Protein AF-E1SV30-F1 (afdb_monomer)

Sequence (226 aa):
MPKVELEQFTRALTQMEGALGRFVDPDNADGFIRDFALWVIQQWSYRDLFEGRVENASFPCSRYQGKLHPHPTQPATYKDFVGACNAEKAASHCPLSGKTTQDSDDGLYQVFGDACAREFERLVQQQALSLPAELGQGSVSEFVWTLQADPERHPELYECCESIVSRFGLGGTEIEPYLSEIACPKDEPAWQEQRFARWTLADFQKVAADSGATLDLRTPAASQQR

Radius of gyration: 22.1 Å; Cα contacts (8 Å, |Δi|>4): 206; chains: 1; bounding box: 51×47×59 Å

pLDDT: mean 73.65, std 23.85, range [30.41, 97.69]

Structure (mmCIF, N/CA/C/O backbone):
data_AF-E1SV30-F1
#
_entry.id   AF-E1SV30-F1
#
loop_
_atom_site.group_PDB
_atom_site.id
_atom_site.type_symbol
_atom_site.label_atom_id
_atom_site.label_alt_id
_atom_site.label_comp_id
_atom_site.label_asym_id
_atom_site.label_entity_id
_atom_site.label_seq_id
_atom_site.pdbx_PDB_ins_code
_atom_site.Cartn_x
_atom_site.Cartn_y
_atom_site.Cartn_z
_atom_site.occupancy
_atom_site.B_iso_or_equiv
_atom_site.auth_seq_id
_atom_site.auth_comp_id
_atom_site.auth_asym_id
_atom_site.auth_atom_id
_atom_site.pdbx_PDB_model_num
ATOM 1 N N . MET A 1 1 ? -21.821 -1.825 27.187 1.00 53.88 1 MET A N 1
ATOM 2 C CA . MET A 1 1 ? -22.034 -2.054 25.742 1.00 53.88 1 MET A CA 1
ATOM 3 C C . MET A 1 1 ? -20.966 -1.436 24.824 1.00 53.88 1 MET A C 1
ATOM 5 O O . MET A 1 1 ? -20.739 -2.081 23.816 1.00 53.88 1 MET A O 1
ATOM 9 N N . PRO A 1 2 ? -20.245 -0.336 25.158 1.00 64.44 2 PRO A N 1
ATOM 10 C CA . PRO A 1 2 ? -19.237 0.256 24.251 1.00 64.44 2 PRO A CA 1
ATOM 11 C C . PRO A 1 2 ? -18.052 -0.671 23.926 1.00 64.44 2 PRO A C 1
ATOM 13 O O . PRO A 1 2 ? -17.646 -0.811 22.781 1.00 64.44 2 PRO A O 1
ATOM 16 N N . LYS A 1 3 ? -17.569 -1.417 24.928 1.00 70.06 3 LYS A N 1
ATOM 17 C CA . LYS A 1 3 ? -16.385 -2.281 24.797 1.00 70.06 3 LYS A CA 1
ATOM 18 C C . LYS A 1 3 ? -16.489 -3.351 23.695 1.00 70.06 3 LYS A C 1
ATOM 20 O O . LYS A 1 3 ? -15.499 -3.657 23.048 1.00 70.06 3 LYS A O 1
ATOM 25 N N . VAL A 1 4 ? -17.682 -3.907 23.467 1.00 79.00 4 VAL A N 1
ATOM 26 C CA . VAL A 1 4 ? -17.892 -4.963 22.456 1.00 79.00 4 VAL A CA 1
ATOM 27 C C . VAL A 1 4 ? -17.852 -4.391 21.036 1.00 79.00 4 VAL A C 1
ATOM 29 O O . VAL A 1 4 ? -17.394 -5.063 20.120 1.00 79.00 4 VAL A O 1
ATOM 32 N N . GLU A 1 5 ? -18.317 -3.156 20.857 1.00 87.88 5 GLU A N 1
ATOM 33 C CA . GLU A 1 5 ? -18.310 -2.455 19.570 1.00 87.88 5 GLU A CA 1
ATOM 34 C C . GLU A 1 5 ? -16.879 -2.091 19.157 1.00 87.88 5 GLU A C 1
ATOM 36 O O . GLU A 1 5 ? -16.481 -2.347 18.023 1.00 87.88 5 GLU A O 1
ATOM 41 N N . LEU A 1 6 ? -16.072 -1.604 20.106 1.00 90.31 6 LEU A N 1
ATOM 42 C CA . LEU A 1 6 ? -14.659 -1.307 19.876 1.00 90.31 6 LEU A CA 1
ATOM 43 C C . LEU A 1 6 ? -13.851 -2.562 19.519 1.00 90.31 6 LEU A C 1
ATOM 45 O O . LEU A 1 6 ? -13.110 -2.558 18.542 1.00 90.31 6 LEU A O 1
ATOM 49 N N . GLU A 1 7 ? -14.020 -3.659 20.264 1.00 91.31 7 GLU A N 1
ATOM 50 C CA . GLU A 1 7 ? -13.334 -4.929 19.975 1.00 91.31 7 GLU A CA 1
ATOM 51 C C . GLU A 1 7 ? -13.689 -5.474 18.578 1.00 91.31 7 GLU A C 1
ATOM 53 O O . GLU A 1 7 ? -12.843 -6.049 17.887 1.00 91.31 7 GLU A O 1
ATOM 58 N N . GLN A 1 8 ? -14.940 -5.295 18.142 1.00 93.12 8 GLN A N 1
ATOM 59 C CA . GLN A 1 8 ? -15.376 -5.666 16.794 1.00 93.12 8 GLN A CA 1
ATOM 60 C C . GLN A 1 8 ? -14.758 -4.762 15.725 1.00 93.12 8 GLN A C 1
ATOM 62 O O . GLN A 1 8 ? -14.304 -5.273 14.702 1.00 93.12 8 GLN A O 1
ATOM 67 N N . PHE A 1 9 ? -14.701 -3.453 15.976 1.00 95.25 9 PHE A N 1
ATOM 68 C CA . PHE A 1 9 ? -14.078 -2.482 15.081 1.00 95.25 9 PHE A CA 1
ATOM 69 C C . PHE A 1 9 ? -12.582 -2.764 14.888 1.00 95.25 9 PHE A C 1
ATOM 71 O O . PHE A 1 9 ? -12.134 -2.906 13.751 1.00 95.25 9 PHE A O 1
ATOM 78 N N . THR A 1 10 ? -11.829 -2.963 15.975 1.00 95.69 10 THR A N 1
ATOM 79 C CA . THR A 1 10 ? -10.403 -3.320 15.906 1.00 95.69 10 THR A CA 1
ATOM 80 C C . THR A 1 10 ? -10.196 -4.607 15.110 1.00 95.69 10 THR A C 1
ATOM 82 O O . THR A 1 10 ? -9.354 -4.660 14.218 1.00 95.69 10 THR A O 1
ATOM 85 N N . ARG A 1 11 ? -11.019 -5.638 15.349 1.00 96.25 11 ARG A N 1
ATOM 86 C CA . ARG A 1 11 ? -10.935 -6.898 14.597 1.00 96.25 11 ARG A CA 1
ATOM 87 C C . ARG A 1 11 ? -11.211 -6.711 13.103 1.00 96.25 11 ARG A C 1
ATOM 89 O O . ARG A 1 11 ? -10.566 -7.374 12.291 1.00 96.25 11 ARG A O 1
ATOM 96 N N . ALA A 1 12 ? -12.167 -5.858 12.742 1.00 96.75 12 ALA A N 1
ATOM 97 C CA . ALA A 1 12 ? -12.457 -5.542 11.347 1.00 96.75 12 ALA A CA 1
ATOM 98 C C . ALA A 1 12 ? -11.251 -4.866 10.677 1.00 96.75 12 ALA A C 1
ATOM 100 O O . ALA A 1 12 ? -10.835 -5.298 9.602 1.00 96.75 12 ALA A O 1
ATOM 101 N N . LEU A 1 13 ? -10.616 -3.899 11.351 1.00 97.38 13 LEU A N 1
ATOM 102 C CA . LEU A 1 13 ? -9.398 -3.253 10.852 1.00 97.38 13 LEU A CA 1
ATOM 103 C C . LEU A 1 13 ? -8.245 -4.244 10.662 1.00 97.38 13 LEU A C 1
ATOM 105 O O . LEU A 1 13 ? -7.618 -4.237 9.608 1.00 97.38 13 LEU A O 1
ATOM 109 N N . THR A 1 14 ? -8.023 -5.173 11.596 1.00 97.06 14 THR A N 1
ATOM 110 C CA . THR A 1 14 ? -7.000 -6.224 11.430 1.00 97.06 14 THR A CA 1
ATOM 111 C C . THR A 1 14 ? -7.282 -7.120 10.217 1.00 97.06 14 THR A C 1
ATOM 113 O O . THR A 1 14 ? -6.375 -7.531 9.493 1.00 97.06 14 THR A O 1
ATOM 116 N N . GLN A 1 15 ? -8.553 -7.436 9.947 1.00 97.25 15 GLN A N 1
ATOM 117 C CA . GLN A 1 15 ? -8.922 -8.200 8.749 1.00 97.25 15 GLN A CA 1
ATOM 118 C C . GLN A 1 15 ? -8.686 -7.401 7.464 1.00 97.25 15 GLN A C 1
ATOM 120 O O . GLN A 1 15 ? -8.265 -7.976 6.456 1.00 97.25 15 GLN A O 1
ATOM 125 N N . MET A 1 16 ? -8.947 -6.093 7.500 1.00 97.31 16 MET A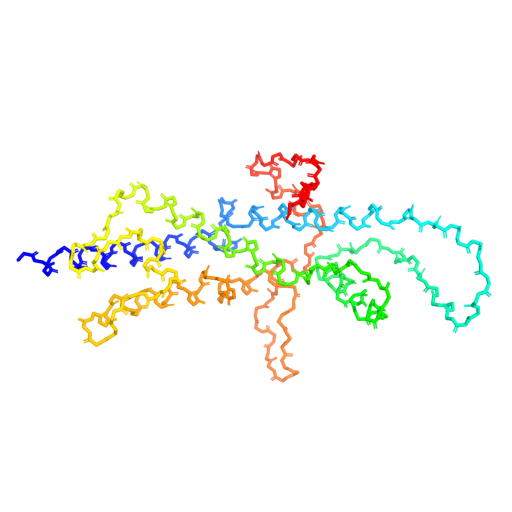 N 1
ATOM 126 C CA . MET A 1 16 ? -8.682 -5.183 6.389 1.00 97.31 16 MET A CA 1
ATOM 127 C C . MET A 1 16 ? -7.186 -5.027 6.128 1.00 97.31 16 MET A C 1
ATOM 129 O O . MET A 1 16 ? -6.783 -5.077 4.973 1.00 97.31 16 MET A O 1
ATOM 133 N N . GLU A 1 17 ? -6.359 -4.934 7.168 1.00 97.62 17 GLU A N 1
ATOM 134 C CA . GLU A 1 17 ? -4.897 -4.937 7.053 1.00 97.62 17 GLU A CA 1
ATOM 135 C C . GLU A 1 17 ? -4.406 -6.186 6.303 1.00 97.62 17 GLU A C 1
ATOM 137 O O . GLU A 1 17 ? -3.647 -6.095 5.340 1.00 97.62 17 GLU A O 1
ATOM 142 N N . GLY A 1 18 ? -4.911 -7.369 6.672 1.00 97.31 18 GLY A N 1
ATOM 143 C CA . GLY A 1 18 ? -4.599 -8.607 5.957 1.00 97.31 18 GLY A CA 1
ATOM 144 C C . GLY A 1 18 ? -5.115 -8.633 4.511 1.00 97.31 18 GLY A C 1
ATOM 145 O O . GLY A 1 18 ? -4.527 -9.296 3.656 1.00 97.31 18 GLY A O 1
ATOM 146 N N . ALA A 1 19 ? -6.211 -7.933 4.212 1.00 97.62 19 ALA A N 1
ATOM 147 C CA . ALA A 1 19 ? -6.718 -7.788 2.849 1.00 97.62 19 ALA A CA 1
ATOM 148 C C . ALA A 1 19 ? -5.866 -6.821 2.013 1.00 97.62 19 ALA A C 1
ATOM 150 O O . ALA A 1 19 ? -5.576 -7.146 0.864 1.00 97.62 19 ALA A O 1
ATOM 151 N N . LEU A 1 20 ? -5.407 -5.710 2.598 1.00 97.69 20 LEU A N 1
ATOM 152 C CA . LEU A 1 20 ? -4.436 -4.803 1.983 1.00 97.69 20 LEU A CA 1
ATOM 153 C C . LEU A 1 20 ? -3.116 -5.518 1.693 1.00 97.69 20 LEU A C 1
ATOM 155 O O . LEU A 1 20 ? -2.607 -5.406 0.585 1.00 97.69 20 LEU A O 1
ATOM 159 N N . GLY A 1 21 ? -2.626 -6.341 2.626 1.00 97.25 21 GLY A N 1
ATOM 160 C CA . GLY A 1 21 ? -1.445 -7.180 2.407 1.00 97.25 21 GLY A CA 1
ATOM 161 C C . GLY A 1 21 ? -1.584 -8.083 1.179 1.00 97.25 21 GLY A C 1
ATOM 162 O O . GLY A 1 21 ? -0.694 -8.134 0.341 1.00 97.25 21 GLY A O 1
ATOM 163 N N . ARG A 1 22 ? -2.744 -8.733 1.006 1.00 97.19 22 ARG A N 1
ATOM 164 C CA . ARG A 1 22 ? -3.027 -9.515 -0.213 1.00 97.19 22 ARG A CA 1
ATOM 165 C C . ARG A 1 22 ? -3.153 -8.647 -1.461 1.00 97.19 22 ARG A C 1
ATOM 167 O O . ARG A 1 22 ? -2.835 -9.112 -2.547 1.00 97.19 22 ARG A O 1
ATOM 174 N N . PHE A 1 23 ? -3.674 -7.429 -1.342 1.00 97.50 23 PHE A N 1
ATOM 175 C CA . PHE A 1 23 ? -3.805 -6.507 -2.467 1.00 97.50 23 PHE A CA 1
ATOM 176 C C . PHE A 1 23 ? -2.440 -6.041 -2.982 1.00 97.50 23 PHE A C 1
ATOM 178 O O . PHE A 1 23 ? -2.241 -6.010 -4.192 1.00 97.50 23 PHE A O 1
ATOM 185 N N . VAL A 1 24 ? -1.501 -5.713 -2.093 1.00 96.19 24 VAL A N 1
ATOM 186 C CA . VAL A 1 24 ? -0.159 -5.245 -2.484 1.00 96.19 24 VAL A CA 1
ATOM 187 C C . VAL A 1 24 ? 0.822 -6.374 -2.785 1.00 96.19 24 VAL A C 1
ATOM 189 O O . VAL A 1 24 ? 1.902 -6.109 -3.306 1.00 96.19 24 VAL A O 1
ATOM 192 N N . ASP A 1 25 ? 0.455 -7.623 -2.501 1.00 94.25 25 ASP A N 1
ATOM 193 C CA . ASP A 1 25 ? 1.270 -8.794 -2.810 1.00 94.25 25 ASP A CA 1
ATOM 194 C C . ASP A 1 25 ? 1.636 -8.831 -4.313 1.00 94.25 25 ASP A C 1
ATOM 196 O O . ASP A 1 25 ? 0.739 -8.851 -5.164 1.00 94.25 25 ASP A O 1
ATOM 200 N N . PRO A 1 26 ? 2.933 -8.862 -4.678 1.00 91.69 26 PRO A N 1
ATOM 201 C CA . PRO A 1 26 ? 3.367 -8.898 -6.074 1.00 91.69 26 PRO A CA 1
ATOM 202 C C . PRO A 1 26 ? 3.006 -10.198 -6.817 1.00 91.69 26 PRO A C 1
ATOM 204 O O . PRO A 1 26 ? 3.155 -10.263 -8.042 1.00 91.69 26 PRO A O 1
ATOM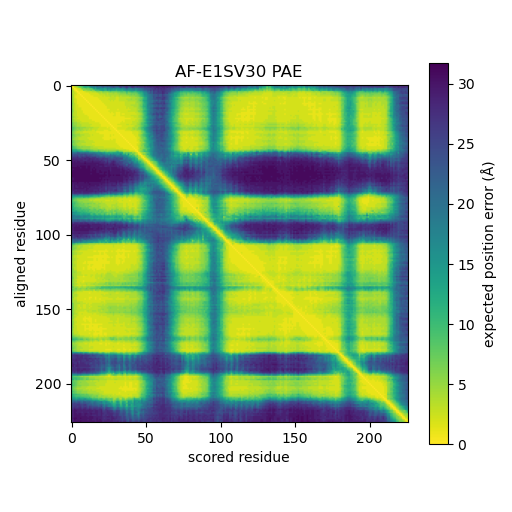 207 N N . ASP A 1 27 ? 2.568 -11.246 -6.115 1.00 90.69 27 ASP A N 1
ATOM 208 C CA . ASP A 1 27 ? 2.007 -12.467 -6.705 1.00 90.69 27 ASP A CA 1
ATOM 209 C C . ASP A 1 27 ? 0.496 -12.371 -6.965 1.00 90.69 27 ASP A C 1
ATOM 211 O O . ASP A 1 27 ? -0.065 -13.200 -7.690 1.00 90.69 27 ASP A O 1
ATOM 215 N N . ASN A 1 28 ? -0.178 -11.345 -6.440 1.00 92.81 28 ASN A N 1
ATOM 216 C CA . ASN A 1 28 ? -1.588 -11.117 -6.710 1.00 92.81 28 ASN A CA 1
ATOM 217 C C . ASN A 1 28 ? -1.784 -10.366 -8.035 1.00 92.81 28 ASN A C 1
ATOM 219 O O . ASN A 1 28 ? -1.768 -9.138 -8.089 1.00 92.81 28 ASN A O 1
ATOM 223 N N . ALA A 1 29 ? -2.050 -11.115 -9.108 1.00 88.88 29 ALA A N 1
ATOM 224 C CA . ALA A 1 29 ? -2.324 -10.568 -10.440 1.00 88.88 29 ALA A CA 1
ATOM 225 C C . ALA A 1 29 ? -3.556 -9.641 -10.504 1.00 88.88 29 ALA A C 1
ATOM 227 O O . ALA A 1 29 ? -3.685 -8.867 -11.454 1.00 88.88 29 ALA A O 1
ATOM 228 N N . ASP A 1 30 ? -4.456 -9.715 -9.517 1.00 88.12 30 ASP A N 1
ATOM 229 C CA . ASP A 1 30 ? -5.620 -8.836 -9.377 1.00 88.12 30 ASP A CA 1
ATOM 230 C C . ASP A 1 30 ? -5.369 -7.613 -8.476 1.00 88.12 30 ASP A C 1
ATOM 232 O O . ASP A 1 30 ? -6.270 -6.793 -8.295 1.00 88.12 30 ASP A O 1
ATOM 236 N N . GLY A 1 31 ? -4.166 -7.493 -7.912 1.00 92.94 31 GLY A N 1
ATOM 237 C CA . GLY A 1 31 ? -3.794 -6.489 -6.923 1.00 92.94 31 GLY A CA 1
ATOM 238 C C . GLY A 1 31 ? -3.106 -5.243 -7.487 1.00 92.94 31 GLY A C 1
ATOM 239 O O . GLY A 1 31 ? -3.262 -4.875 -8.656 1.00 92.94 31 GLY A O 1
ATOM 240 N N . PHE A 1 32 ? -2.299 -4.604 -6.640 1.00 95.19 32 PHE A N 1
ATOM 241 C CA . PHE A 1 32 ? -1.576 -3.366 -6.939 1.00 95.19 32 PHE A CA 1
ATOM 242 C C . PHE A 1 32 ? -0.648 -3.476 -8.158 1.00 95.19 32 PHE A C 1
ATOM 244 O O . PHE A 1 32 ? -0.428 -2.484 -8.852 1.00 95.19 32 PHE A O 1
ATOM 251 N N . ILE A 1 33 ? -0.162 -4.679 -8.483 1.00 93.81 33 ILE A N 1
ATOM 252 C CA . ILE A 1 33 ? 0.678 -4.928 -9.663 1.00 93.81 33 ILE A CA 1
ATOM 253 C C . ILE A 1 33 ? 0.065 -4.388 -10.969 1.00 93.81 33 ILE A C 1
ATOM 255 O O . ILE A 1 33 ? 0.797 -4.026 -11.889 1.00 93.81 33 ILE A O 1
ATOM 259 N N . ARG A 1 34 ? -1.268 -4.275 -11.041 1.00 91.62 34 ARG A N 1
ATOM 260 C CA . ARG A 1 34 ? -1.990 -3.666 -12.167 1.00 91.62 34 ARG A CA 1
ATOM 261 C C . ARG A 1 34 ? -1.740 -2.168 -12.273 1.00 91.62 34 ARG A C 1
ATOM 263 O O . ARG A 1 34 ? -1.310 -1.692 -13.323 1.00 91.62 34 ARG A O 1
ATOM 270 N N . ASP A 1 35 ? -1.989 -1.447 -11.185 1.00 91.88 35 ASP A N 1
ATOM 271 C CA . ASP A 1 35 ? -1.789 0.001 -11.095 1.00 91.88 35 ASP A CA 1
ATOM 272 C C . ASP A 1 35 ? -0.308 0.339 -11.293 1.00 91.88 35 ASP A C 1
ATOM 274 O O . ASP A 1 35 ? 0.030 1.254 -12.047 1.00 91.88 35 ASP A O 1
ATOM 278 N N . PHE A 1 36 ? 0.577 -0.471 -10.707 1.00 92.88 36 PHE A N 1
ATOM 279 C CA . PHE A 1 36 ? 2.015 -0.388 -10.923 1.00 92.88 36 PHE A CA 1
ATOM 280 C C . PHE A 1 36 ? 2.390 -0.559 -12.399 1.00 92.88 36 PHE A C 1
ATOM 282 O O . PHE A 1 36 ? 3.063 0.304 -12.959 1.00 92.88 36 PHE A O 1
ATOM 289 N N . ALA A 1 37 ? 1.933 -1.627 -13.063 1.00 91.31 37 ALA A N 1
ATOM 290 C CA . ALA A 1 37 ? 2.254 -1.873 -14.467 1.00 91.31 37 ALA A CA 1
ATOM 291 C C . ALA A 1 37 ? 1.758 -0.742 -15.378 1.00 91.31 37 ALA A C 1
ATOM 293 O O . ALA A 1 37 ? 2.491 -0.298 -16.262 1.00 91.31 37 ALA A O 1
ATOM 294 N N . LEU A 1 38 ? 0.544 -0.233 -15.145 1.00 88.94 38 LEU A N 1
ATOM 295 C CA . LEU A 1 38 ? 0.001 0.906 -15.887 1.00 88.94 38 LEU A CA 1
ATOM 296 C C . LEU A 1 38 ? 0.835 2.169 -15.682 1.00 88.94 38 LEU A C 1
ATOM 298 O O . LEU A 1 38 ? 1.149 2.854 -16.657 1.00 88.94 38 LEU A O 1
ATOM 302 N N . TRP A 1 39 ? 1.215 2.463 -14.439 1.00 89.50 39 TRP A N 1
ATOM 303 C CA . TRP A 1 39 ? 2.073 3.598 -14.131 1.00 89.50 39 TRP A CA 1
ATOM 304 C C . TRP A 1 39 ? 3.435 3.466 -14.817 1.00 89.50 39 TRP A C 1
ATOM 306 O O . TRP A 1 39 ? 3.851 4.397 -15.504 1.00 89.50 39 TRP A O 1
ATOM 316 N N . VAL A 1 40 ? 4.085 2.299 -14.733 1.00 88.00 40 VAL A N 1
ATOM 317 C CA . VAL A 1 40 ? 5.364 2.040 -15.410 1.00 88.00 40 VAL A CA 1
ATOM 318 C C . VAL A 1 40 ? 5.227 2.261 -16.917 1.00 88.00 40 VAL A C 1
ATOM 320 O O . VAL A 1 40 ? 6.015 3.011 -17.484 1.00 88.00 40 V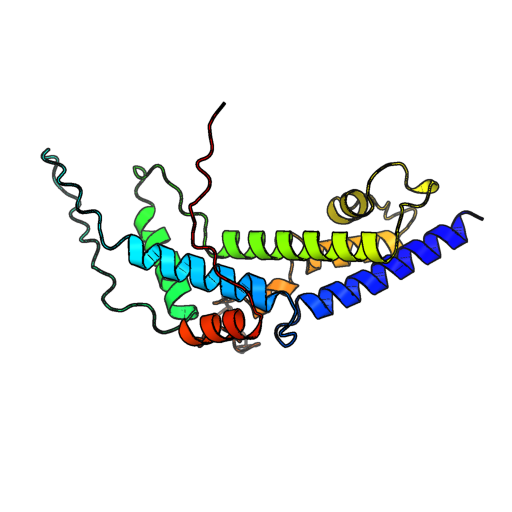AL A O 1
ATOM 323 N N . ILE A 1 41 ? 4.204 1.693 -17.569 1.00 85.88 41 ILE A N 1
ATOM 324 C CA . ILE A 1 41 ? 3.967 1.884 -19.012 1.00 85.88 41 ILE A CA 1
ATOM 325 C C . ILE A 1 41 ? 3.798 3.366 -19.349 1.00 85.88 41 ILE A C 1
ATOM 327 O O . ILE A 1 41 ? 4.373 3.832 -20.334 1.00 85.88 41 ILE A O 1
ATOM 331 N N . GLN A 1 42 ? 3.025 4.111 -18.554 1.00 82.81 42 GLN A N 1
ATOM 332 C CA . GLN A 1 42 ? 2.828 5.544 -18.761 1.00 82.81 42 GLN A CA 1
ATOM 333 C C . GLN A 1 42 ? 4.154 6.297 -18.653 1.00 82.81 42 GLN A C 1
ATOM 335 O O . GLN A 1 42 ? 4.516 7.001 -19.593 1.00 82.81 42 GLN A O 1
ATOM 340 N N . GLN A 1 43 ? 4.906 6.123 -17.565 1.00 81.06 43 GLN A N 1
ATOM 341 C CA . GLN A 1 43 ? 6.174 6.833 -17.367 1.00 81.06 43 GLN A CA 1
ATOM 342 C C . GLN A 1 43 ? 7.201 6.487 -18.455 1.00 81.06 43 GLN A C 1
ATOM 344 O O . GLN A 1 43 ? 7.885 7.372 -18.973 1.00 81.06 43 GLN A O 1
ATOM 349 N N . TRP A 1 44 ? 7.256 5.217 -18.855 1.00 79.88 44 TRP A N 1
ATOM 350 C CA . TRP A 1 44 ? 8.142 4.736 -19.913 1.00 79.88 44 TRP A CA 1
ATOM 351 C C . TRP A 1 44 ? 7.758 5.304 -21.286 1.00 79.88 44 TRP A C 1
ATOM 353 O O . TRP A 1 44 ? 8.628 5.759 -22.023 1.00 79.88 44 TRP A O 1
ATOM 363 N N . SER A 1 45 ? 6.459 5.376 -21.599 1.00 69.50 45 SER A N 1
ATOM 364 C CA . SER A 1 45 ? 5.952 5.890 -22.885 1.00 69.50 45 SER A CA 1
ATOM 365 C C . SER A 1 45 ? 5.996 7.420 -22.989 1.00 69.50 45 SER A C 1
ATOM 367 O O . SER A 1 45 ? 6.195 7.969 -24.072 1.00 69.50 45 SER A O 1
ATOM 369 N N . TYR A 1 46 ? 5.808 8.145 -21.879 1.00 62.38 46 TYR A N 1
ATOM 370 C CA . TYR A 1 46 ? 5.883 9.612 -21.868 1.00 62.38 46 TYR A CA 1
ATOM 371 C C . TYR A 1 46 ? 7.295 10.126 -22.185 1.00 62.38 46 TYR A C 1
ATOM 373 O O . TYR A 1 46 ? 7.434 11.226 -22.716 1.00 62.38 46 TYR A O 1
ATOM 381 N N . ARG A 1 47 ? 8.337 9.336 -21.905 1.00 54.56 47 ARG A N 1
ATOM 382 C CA . ARG A 1 47 ? 9.737 9.666 -22.215 1.00 54.56 47 ARG A CA 1
ATOM 383 C C . ARG A 1 47 ? 10.068 9.523 -23.701 1.00 54.56 47 ARG A C 1
ATOM 385 O O . ARG A 1 47 ? 10.755 10.396 -24.227 1.00 54.56 47 ARG A O 1
ATOM 392 N N . ASP A 1 48 ? 9.503 8.530 -24.391 1.00 48.16 48 ASP A N 1
ATOM 393 C CA . ASP A 1 48 ? 9.627 8.403 -25.855 1.00 48.16 48 ASP A CA 1
ATOM 394 C C . ASP A 1 48 ? 9.069 9.652 -26.581 1.00 48.16 48 ASP A C 1
ATOM 396 O O . ASP A 1 48 ? 9.545 10.041 -27.645 1.00 48.16 48 ASP A O 1
ATOM 400 N N . LEU A 1 49 ? 8.098 10.358 -25.982 1.00 39.19 49 LEU A N 1
ATOM 401 C CA . LEU A 1 49 ? 7.515 11.588 -26.542 1.00 39.19 49 LEU A CA 1
ATOM 402 C C . LEU A 1 49 ? 8.396 12.845 -26.380 1.00 39.19 49 LEU A C 1
ATOM 404 O O . LEU A 1 49 ? 8.135 13.853 -27.045 1.00 39.19 49 LEU A O 1
ATOM 408 N N . PHE A 1 50 ? 9.434 12.820 -25.535 1.00 39.72 50 PHE A N 1
ATOM 409 C CA . PHE A 1 50 ? 10.370 13.944 -25.363 1.00 39.72 50 PHE A CA 1
ATOM 410 C C . PHE A 1 50 ? 11.610 13.874 -26.273 1.00 39.72 50 PHE A C 1
ATOM 412 O O . PHE A 1 50 ? 12.418 14.803 -26.258 1.00 39.72 50 PHE A O 1
ATOM 419 N N . GLU A 1 51 ? 11.704 12.891 -27.178 1.00 40.38 51 GLU A N 1
ATOM 420 C CA . GLU A 1 51 ? 12.706 12.857 -28.265 1.00 40.38 51 GLU A CA 1
ATOM 421 C C . GLU A 1 51 ? 12.535 13.968 -29.335 1.00 40.38 51 GLU A C 1
ATOM 423 O O . GLU A 1 51 ? 13.235 13.984 -30.346 1.00 40.38 51 GLU A O 1
ATOM 428 N N . GLY A 1 52 ? 11.640 14.948 -29.142 1.00 36.12 52 GLY A N 1
ATOM 429 C CA . GLY A 1 52 ? 11.158 15.806 -30.231 1.00 36.12 52 GLY A CA 1
ATOM 430 C C . GLY A 1 52 ? 11.030 17.311 -29.986 1.00 36.12 52 GLY A C 1
ATOM 431 O O . GLY A 1 52 ? 10.214 17.934 -30.664 1.00 36.12 52 GLY A O 1
ATOM 432 N N . ARG A 1 53 ? 11.787 17.950 -29.081 1.00 32.56 53 ARG A N 1
ATOM 433 C CA . ARG A 1 53 ? 11.847 19.433 -29.042 1.00 32.56 53 ARG A CA 1
ATOM 434 C C . ARG A 1 53 ? 13.251 19.987 -29.241 1.00 32.56 53 ARG A C 1
ATOM 436 O O . ARG A 1 53 ? 13.931 20.392 -28.305 1.00 32.56 53 ARG A O 1
ATOM 443 N N . VAL A 1 54 ? 13.633 20.104 -30.510 1.00 38.50 54 VAL A N 1
ATOM 444 C CA . VAL A 1 54 ? 14.597 21.115 -30.954 1.00 38.50 54 VAL A CA 1
ATOM 445 C C . VAL A 1 54 ? 13.856 22.453 -30.998 1.00 38.50 54 VAL A C 1
ATOM 447 O O . VAL A 1 54 ? 13.261 22.811 -32.013 1.00 38.50 54 VAL A O 1
ATOM 450 N N . GLU A 1 55 ? 13.847 23.199 -29.894 1.00 36.75 55 GLU A N 1
ATOM 451 C CA . GLU A 1 55 ? 13.494 24.617 -29.960 1.00 36.75 55 GLU A CA 1
ATOM 452 C C . GLU A 1 55 ? 14.725 25.385 -30.457 1.00 36.75 55 GLU A C 1
ATOM 454 O O . GLU A 1 55 ? 15.715 25.568 -29.750 1.00 36.75 55 GLU A O 1
ATOM 459 N N . ASN A 1 56 ? 14.669 25.798 -31.728 1.00 36.62 56 ASN A N 1
ATOM 460 C CA . ASN A 1 56 ? 15.565 26.784 -32.326 1.00 36.62 56 ASN A CA 1
ATOM 461 C C . ASN A 1 56 ? 15.478 28.098 -31.529 1.00 36.62 56 ASN A C 1
ATOM 463 O O . ASN A 1 56 ? 14.713 29.001 -31.869 1.00 36.62 56 ASN A O 1
ATOM 467 N N . ALA A 1 57 ? 16.276 28.226 -30.473 1.00 34.03 57 ALA A N 1
ATOM 468 C CA . ALA A 1 57 ? 16.519 29.499 -29.818 1.00 34.03 57 ALA A CA 1
ATOM 469 C C . ALA A 1 57 ? 17.666 30.208 -30.547 1.00 34.03 57 ALA A C 1
ATOM 471 O O . ALA A 1 57 ? 18.840 30.089 -30.200 1.00 34.03 57 ALA A O 1
ATOM 472 N N . SER A 1 58 ? 17.323 30.962 -31.590 1.00 34.78 58 SER A N 1
ATOM 473 C CA . SER A 1 5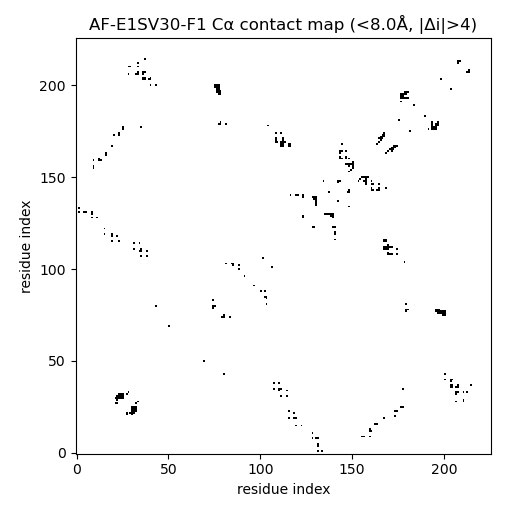8 ? 18.202 31.991 -32.143 1.00 34.78 58 SER A CA 1
ATOM 474 C C . SER A 1 58 ? 18.357 33.117 -31.115 1.00 34.78 58 SER A C 1
ATOM 476 O O . SER A 1 58 ? 17.649 34.104 -31.214 1.00 34.78 58 SER A O 1
ATOM 478 N N . PHE A 1 59 ? 19.255 32.974 -30.132 1.00 30.98 59 PHE A N 1
ATOM 479 C CA . PHE A 1 59 ? 19.979 34.091 -29.506 1.00 30.98 59 PHE A CA 1
ATOM 480 C C . PHE A 1 59 ? 21.307 33.603 -28.882 1.00 30.98 59 PHE A C 1
ATOM 482 O O . PHE A 1 59 ? 21.347 32.533 -28.274 1.00 30.98 59 PHE A O 1
ATOM 489 N N . PRO A 1 60 ? 22.422 34.348 -29.039 1.00 45.25 60 PRO A N 1
ATOM 490 C CA . PRO A 1 60 ? 23.763 33.835 -28.808 1.00 45.25 60 PRO A CA 1
ATOM 491 C C . PRO A 1 60 ? 24.282 34.245 -27.426 1.00 45.25 60 PRO A C 1
ATOM 493 O O . PRO A 1 60 ? 24.854 35.318 -27.274 1.00 45.25 60 PRO A O 1
ATOM 496 N N . CYS A 1 61 ? 24.153 33.365 -26.434 1.00 34.94 61 CYS A N 1
ATOM 497 C CA . CYS A 1 61 ? 24.900 33.463 -25.173 1.00 34.94 61 CYS A CA 1
ATOM 498 C C . CYS A 1 61 ? 25.513 32.102 -24.816 1.00 34.94 61 CYS A C 1
ATOM 500 O O . CYS A 1 61 ? 25.037 31.347 -23.980 1.00 34.94 61 CYS A O 1
ATOM 502 N N . SER A 1 62 ? 26.575 31.800 -25.558 1.00 36.91 62 SER A N 1
ATOM 503 C CA . SER A 1 62 ? 27.779 31.044 -25.198 1.00 36.91 62 SER A CA 1
ATOM 504 C C . SER A 1 62 ? 27.854 30.292 -23.848 1.00 36.91 62 SER A C 1
ATOM 506 O O . SER A 1 62 ? 27.891 30.913 -22.788 1.00 36.91 62 SER A O 1
ATOM 508 N N . ARG A 1 63 ? 28.188 28.991 -23.978 1.00 34.25 63 ARG A N 1
ATOM 509 C CA . ARG A 1 63 ? 29.121 28.183 -23.146 1.00 34.25 63 ARG A CA 1
ATOM 510 C C . ARG A 1 63 ? 28.593 27.251 -22.045 1.00 34.25 63 ARG A C 1
ATOM 512 O O . ARG A 1 63 ? 29.342 26.929 -21.135 1.00 34.25 63 ARG A O 1
ATOM 519 N N . TYR A 1 64 ? 27.429 26.641 -22.240 1.00 32.53 64 TYR A N 1
ATOM 520 C CA . TYR A 1 64 ? 27.245 25.229 -21.867 1.00 32.53 64 TYR A CA 1
ATOM 521 C C . TYR A 1 64 ? 26.540 24.504 -23.015 1.00 32.53 64 TYR A C 1
ATOM 523 O O . TYR A 1 64 ? 25.320 24.439 -23.087 1.00 32.53 64 TYR A O 1
ATOM 531 N N . GLN A 1 65 ? 27.325 23.978 -23.958 1.00 33.09 65 GLN A N 1
ATOM 532 C CA . GLN A 1 65 ? 26.842 22.937 -24.866 1.00 33.09 65 GLN A CA 1
ATOM 533 C C . GLN A 1 65 ? 26.932 21.603 -24.122 1.00 33.09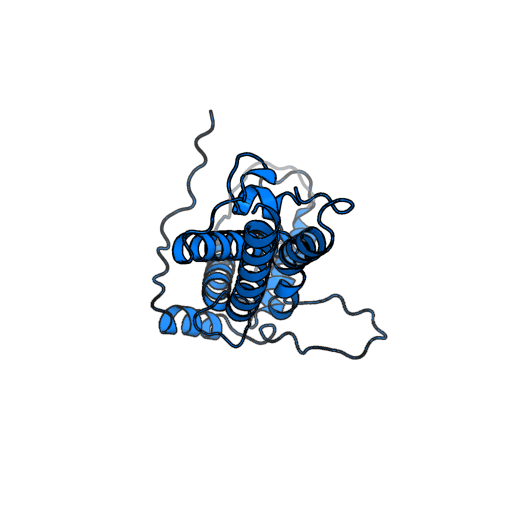 65 GLN A C 1
ATOM 535 O O . GLN A 1 65 ? 27.795 20.775 -24.406 1.00 33.09 65 GLN A O 1
ATOM 540 N N . GLY A 1 66 ? 26.059 21.415 -23.131 1.00 35.28 66 GLY A N 1
ATOM 541 C CA . GLY A 1 66 ? 25.711 20.069 -22.710 1.00 35.28 66 GLY A CA 1
ATOM 542 C C . GLY A 1 66 ? 24.971 19.449 -23.882 1.00 35.28 66 GLY A C 1
ATOM 543 O O . GLY A 1 66 ? 23.808 19.765 -24.112 1.00 35.28 66 GLY A O 1
ATOM 544 N N . LYS A 1 67 ? 25.662 18.643 -24.690 1.00 33.28 67 LYS A N 1
ATOM 545 C CA . LYS A 1 67 ? 24.973 17.734 -25.598 1.00 33.28 67 LYS A CA 1
ATOM 546 C C . LYS A 1 67 ? 24.089 16.871 -24.701 1.00 33.28 67 LYS A C 1
ATOM 548 O O . LYS A 1 67 ? 24.610 16.024 -23.983 1.00 33.28 67 LYS A O 1
ATOM 553 N N . LEU A 1 68 ? 22.779 17.109 -24.712 1.00 38.28 68 LEU A N 1
ATOM 554 C CA . LEU A 1 68 ? 21.818 16.068 -24.377 1.00 38.28 68 LEU A CA 1
ATOM 555 C C . LEU A 1 68 ? 22.076 14.983 -25.414 1.00 38.28 68 LEU A C 1
ATOM 557 O O . LEU A 1 68 ? 21.698 15.103 -26.579 1.00 38.28 68 LEU A O 1
ATOM 561 N N . HIS A 1 69 ? 22.899 14.014 -25.026 1.00 35.91 69 HIS A N 1
ATOM 562 C CA . HIS A 1 69 ? 23.094 12.829 -25.826 1.00 35.91 69 HIS A CA 1
ATOM 563 C C . HIS A 1 69 ? 21.706 12.196 -25.952 1.00 35.91 69 HIS A C 1
ATOM 565 O O . HIS A 1 69 ? 21.074 11.994 -24.913 1.00 35.91 69 HIS A O 1
ATOM 571 N N . PRO A 1 70 ? 21.199 11.921 -27.170 1.00 38.59 70 PRO A N 1
ATOM 572 C CA . PRO A 1 70 ? 20.055 11.027 -27.293 1.00 38.59 70 PRO A CA 1
ATOM 573 C C . PRO A 1 70 ? 20.412 9.777 -26.492 1.00 38.59 70 PRO A C 1
ATOM 575 O O . PRO A 1 70 ? 21.515 9.248 -26.672 1.00 38.59 70 PRO A O 1
ATOM 578 N N . HIS A 1 71 ? 19.564 9.380 -25.541 1.00 43.53 71 HIS A N 1
ATOM 579 C CA . HIS A 1 71 ? 19.823 8.163 -24.784 1.00 43.53 71 HIS A CA 1
ATOM 580 C C . HIS A 1 71 ? 19.830 7.036 -25.831 1.00 43.53 71 HIS A C 1
ATOM 582 O O . HIS A 1 71 ? 18.799 6.823 -26.462 1.00 43.53 71 HIS A O 1
ATOM 588 N N . PRO A 1 72 ? 20.970 6.383 -26.145 1.00 40.97 72 PRO A N 1
ATOM 589 C CA . PRO A 1 72 ? 21.136 5.734 -27.455 1.00 40.97 72 PRO A CA 1
ATOM 590 C C . PRO A 1 72 ? 20.303 4.462 -27.655 1.00 40.97 72 PRO A C 1
ATOM 592 O O . PRO A 1 72 ? 20.362 3.840 -28.711 1.00 40.97 72 PRO A O 1
ATOM 595 N N . THR A 1 73 ? 19.561 4.053 -26.637 1.00 54.41 73 THR A N 1
ATOM 596 C CA . THR A 1 73 ? 18.750 2.846 -26.598 1.00 54.41 73 THR A CA 1
ATOM 597 C C . THR A 1 73 ? 17.626 3.099 -25.614 1.00 54.41 73 THR A C 1
ATOM 599 O O . THR A 1 73 ? 17.906 3.500 -24.478 1.00 54.41 73 THR A O 1
ATOM 602 N N . GLN A 1 74 ? 16.384 2.836 -26.026 1.00 65.25 74 GLN A N 1
ATOM 603 C CA . GLN A 1 74 ? 15.285 2.646 -25.083 1.00 65.25 74 GLN A CA 1
ATOM 604 C C . GLN A 1 74 ? 15.768 1.715 -23.961 1.00 65.25 74 GLN A C 1
ATOM 606 O O . GLN A 1 74 ? 16.449 0.726 -24.265 1.00 65.25 74 GLN A O 1
ATOM 611 N N . PRO A 1 75 ? 15.501 2.038 -22.682 1.00 74.12 75 PRO A N 1
ATOM 612 C CA . PRO A 1 75 ? 15.949 1.189 -21.590 1.00 74.12 75 PRO A CA 1
ATOM 613 C C . PRO A 1 75 ? 15.422 -0.229 -21.821 1.00 74.12 75 PRO A C 1
ATOM 615 O O . PRO A 1 75 ? 14.281 -0.410 -22.242 1.00 74.12 75 PRO A O 1
ATOM 618 N N . ALA A 1 76 ? 16.278 -1.233 -21.632 1.00 80.38 76 ALA A N 1
ATOM 619 C CA . ALA A 1 76 ? 15.902 -2.620 -21.895 1.00 80.38 76 ALA A CA 1
ATOM 620 C C . ALA A 1 76 ? 15.057 -3.185 -20.748 1.00 80.38 76 ALA A C 1
ATOM 622 O O . ALA A 1 76 ? 14.175 -4.013 -20.971 1.00 80.38 76 ALA A O 1
ATOM 623 N N . THR A 1 77 ? 15.327 -2.725 -19.526 1.00 85.56 77 THR A N 1
ATOM 624 C CA . THR A 1 77 ? 14.709 -3.224 -18.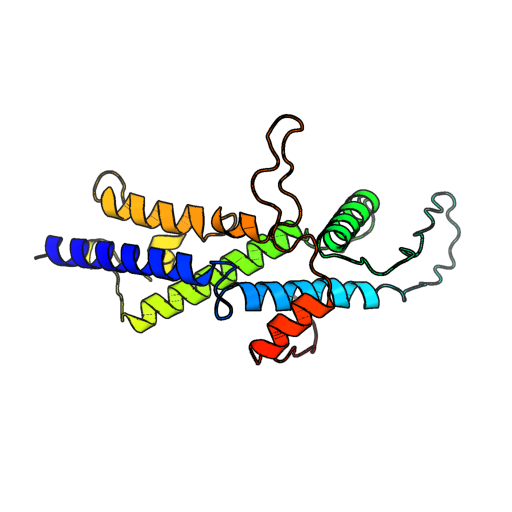299 1.00 85.56 77 THR A CA 1
ATOM 625 C C . THR A 1 77 ? 14.190 -2.092 -17.418 1.00 85.56 77 THR A C 1
ATOM 627 O O . THR A 1 77 ? 14.598 -0.940 -17.561 1.00 85.56 77 THR A O 1
ATOM 630 N N . TYR A 1 78 ? 13.292 -2.422 -16.489 1.00 84.94 78 TYR A N 1
ATOM 631 C CA . TYR A 1 78 ? 12.738 -1.483 -15.515 1.00 84.94 78 TYR A CA 1
ATOM 632 C C . TYR A 1 78 ? 13.835 -0.800 -14.699 1.00 84.94 78 TYR A C 1
ATOM 634 O O . TYR A 1 78 ? 13.792 0.407 -14.474 1.00 84.94 78 TYR A O 1
ATOM 642 N N . LYS A 1 79 ? 14.868 -1.558 -14.322 1.00 82.00 79 LYS A N 1
ATOM 643 C CA . LYS A 1 79 ? 16.044 -1.010 -13.652 1.00 82.00 79 LYS A CA 1
ATOM 644 C C . LYS A 1 79 ? 16.762 0.029 -14.509 1.00 82.00 79 LYS A C 1
ATOM 646 O O . LYS A 1 79 ? 17.084 1.104 -14.010 1.00 82.00 79 LYS A O 1
ATOM 651 N N . ASP A 1 80 ? 16.996 -0.269 -15.787 1.00 77.56 80 ASP A N 1
ATOM 652 C CA . ASP A 1 80 ? 17.636 0.685 -16.701 1.00 77.56 80 ASP A CA 1
ATOM 653 C C . ASP A 1 80 ? 16.768 1.933 -16.889 1.00 77.56 80 ASP A C 1
ATOM 655 O O . ASP A 1 80 ? 17.285 3.046 -16.974 1.00 77.56 80 ASP A O 1
ATOM 659 N N . PHE A 1 81 ? 15.446 1.750 -16.925 1.00 79.88 81 PHE A N 1
ATOM 660 C CA . PHE A 1 81 ? 14.475 2.829 -17.046 1.00 79.88 81 PHE A CA 1
ATOM 661 C C . PHE A 1 81 ? 14.515 3.776 -15.842 1.00 79.88 81 PHE A C 1
ATOM 663 O O . PHE A 1 81 ? 14.668 4.987 -16.025 1.00 79.88 81 PHE A O 1
ATOM 670 N N . VAL A 1 82 ? 14.441 3.250 -14.617 1.00 76.88 82 VAL A N 1
ATOM 671 C CA . VAL A 1 82 ? 14.530 4.083 -13.407 1.00 76.88 82 VAL A CA 1
ATOM 672 C C . VAL A 1 82 ? 15.920 4.709 -13.274 1.00 76.88 82 VAL A C 1
ATOM 674 O O . VAL A 1 82 ? 16.035 5.901 -12.989 1.00 76.88 82 VAL A O 1
ATOM 677 N N . GLY A 1 83 ? 16.983 3.957 -13.577 1.00 69.56 83 GLY A N 1
ATOM 678 C CA . GLY A 1 83 ? 18.351 4.477 -13.605 1.00 69.56 83 GLY A CA 1
ATOM 679 C C . GLY A 1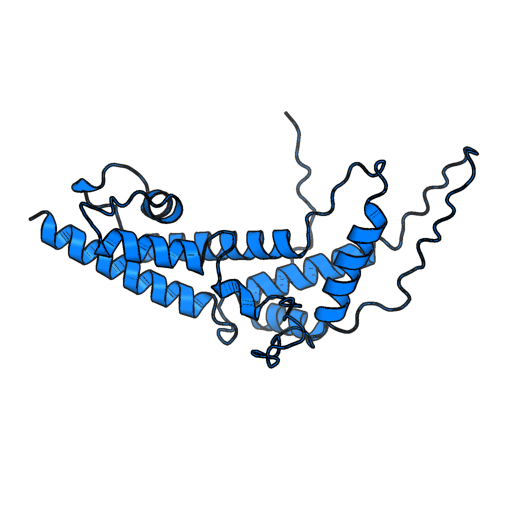 83 ? 18.515 5.660 -14.566 1.00 69.56 83 GLY A C 1
ATOM 680 O O . GLY A 1 83 ? 19.109 6.675 -14.198 1.00 69.56 83 GLY A O 1
ATOM 681 N N . ALA A 1 84 ? 17.933 5.578 -15.766 1.00 70.50 84 ALA A N 1
ATOM 682 C CA . ALA A 1 84 ? 17.913 6.680 -16.725 1.00 70.50 84 ALA A CA 1
ATOM 683 C C . ALA A 1 84 ? 17.108 7.887 -16.204 1.00 70.50 84 ALA A C 1
ATOM 685 O O . ALA A 1 84 ? 17.571 9.023 -16.322 1.00 70.50 84 ALA A O 1
ATOM 686 N N . CYS A 1 85 ? 15.952 7.656 -15.567 1.00 68.44 85 CYS A N 1
ATOM 687 C CA . CYS A 1 85 ? 15.144 8.721 -14.959 1.00 68.44 85 CYS A CA 1
ATOM 688 C C . CYS A 1 85 ? 15.917 9.480 -13.869 1.00 68.44 85 CYS A C 1
ATOM 690 O O . CYS A 1 85 ? 15.928 10.715 -13.854 1.00 68.44 85 CYS A O 1
ATOM 692 N N . ASN A 1 86 ? 16.621 8.750 -13.004 1.00 64.56 86 ASN A N 1
ATOM 693 C CA . ASN A 1 86 ? 17.424 9.320 -11.925 1.00 64.56 86 ASN A CA 1
ATOM 694 C C . ASN A 1 86 ? 18.698 10.018 -12.439 1.00 64.56 86 ASN A C 1
ATOM 696 O O . ASN A 1 86 ? 19.091 11.063 -11.912 1.00 64.56 86 ASN A O 1
ATOM 700 N N . ALA A 1 87 ? 19.327 9.506 -13.502 1.00 58.47 87 ALA A N 1
ATOM 701 C CA . ALA A 1 87 ? 20.483 10.144 -14.134 1.00 58.47 87 ALA A CA 1
ATOM 702 C C . ALA A 1 87 ? 20.117 11.473 -14.817 1.00 58.47 87 ALA A C 1
ATOM 704 O O . ALA A 1 87 ? 20.847 12.461 -14.695 1.00 58.47 87 ALA A O 1
ATOM 705 N N . GLU A 1 88 ? 18.969 11.532 -15.497 1.00 59.47 88 GLU A N 1
ATOM 706 C CA . GLU A 1 88 ? 18.475 12.769 -16.103 1.00 59.47 88 GLU A CA 1
ATOM 707 C C . GLU A 1 88 ? 18.134 13.824 -15.042 1.00 59.47 88 GLU A C 1
ATOM 709 O O . GLU A 1 88 ? 18.452 14.999 -15.222 1.00 59.47 88 GLU A O 1
ATOM 714 N N . LYS A 1 89 ? 17.579 13.409 -13.896 1.00 57.00 89 LYS A N 1
ATOM 715 C CA . LYS A 1 89 ? 17.360 14.277 -12.727 1.00 57.00 89 LYS A CA 1
ATOM 716 C C . LYS A 1 89 ? 18.663 14.893 -12.208 1.00 57.00 89 LYS A C 1
ATOM 718 O O . LYS A 1 89 ? 18.716 16.096 -11.944 1.00 57.00 89 LYS A O 1
ATOM 723 N N . ALA A 1 90 ? 19.722 14.091 -12.085 1.00 52.44 90 ALA A N 1
ATOM 724 C CA . ALA A 1 90 ? 21.034 14.579 -11.657 1.00 52.44 90 ALA A CA 1
ATOM 725 C C . ALA A 1 90 ? 21.624 15.602 -12.647 1.00 52.44 90 ALA A C 1
ATOM 727 O O . ALA A 1 90 ? 22.294 16.550 -12.238 1.00 52.44 90 ALA A O 1
ATOM 728 N N . ALA A 1 91 ? 21.336 15.448 -13.944 1.00 50.28 91 ALA A N 1
ATOM 729 C CA . ALA A 1 91 ? 21.751 16.386 -14.984 1.00 50.28 91 ALA A CA 1
ATOM 730 C C . ALA A 1 91 ? 20.855 17.641 -15.081 1.00 50.28 91 ALA A C 1
ATOM 732 O O . ALA A 1 91 ? 21.339 18.706 -15.466 1.00 50.28 91 ALA A O 1
ATOM 733 N N . SER A 1 92 ? 19.568 17.546 -14.723 1.00 48.78 92 SER A N 1
ATOM 734 C CA . SER A 1 92 ? 18.582 18.632 -14.834 1.00 48.78 92 SER A CA 1
ATOM 735 C C . SER A 1 92 ? 18.596 19.629 -13.670 1.00 48.78 92 SER A C 1
ATOM 737 O O . SER A 1 92 ? 17.914 20.650 -13.744 1.00 48.78 92 SER A O 1
ATOM 739 N N . HIS A 1 93 ? 19.447 19.430 -12.655 1.00 45.34 93 HIS A N 1
ATOM 740 C CA . HIS A 1 93 ? 19.762 20.414 -11.603 1.00 45.34 93 HIS A CA 1
ATOM 741 C C . HIS A 1 93 ? 20.523 21.665 -12.121 1.00 45.34 93 HIS A C 1
ATOM 743 O O . HIS A 1 93 ? 21.272 22.318 -11.394 1.00 45.34 93 HIS A O 1
ATOM 749 N N . CYS A 1 94 ? 20.301 22.051 -13.382 1.00 34.81 94 CYS A N 1
ATOM 750 C CA . CYS A 1 94 ? 20.518 23.407 -13.869 1.00 34.81 94 CYS A CA 1
ATOM 751 C C . CYS A 1 94 ? 19.308 24.279 -13.461 1.00 34.81 94 CYS A C 1
ATOM 753 O O . CYS A 1 94 ? 18.184 23.982 -13.867 1.00 34.81 94 CYS A O 1
ATOM 755 N N . PRO A 1 95 ? 19.500 25.393 -12.730 1.00 34.00 95 PRO A N 1
ATOM 756 C CA . PRO A 1 95 ? 18.434 26.150 -12.053 1.00 34.00 95 PRO A CA 1
ATOM 757 C C . PRO A 1 95 ? 17.489 26.956 -12.976 1.00 34.00 95 PRO A C 1
ATOM 759 O O . PRO A 1 95 ? 16.867 27.917 -12.534 1.00 34.00 95 PRO A O 1
ATOM 762 N N . LEU A 1 96 ? 17.377 26.606 -14.261 1.00 32.34 96 LEU A N 1
ATOM 763 C CA . LEU A 1 96 ? 16.606 27.356 -15.263 1.00 32.34 96 LEU A CA 1
ATOM 764 C C . LEU A 1 96 ? 15.450 26.570 -15.910 1.00 32.34 96 LEU A C 1
ATOM 766 O O . LEU A 1 96 ? 14.731 27.141 -16.726 1.00 32.34 96 LEU A O 1
ATOM 770 N N . SER A 1 97 ? 15.215 25.304 -15.548 1.00 34.88 97 SER A N 1
ATOM 771 C CA . SER A 1 97 ? 14.064 24.538 -16.056 1.00 34.88 97 SER A CA 1
ATOM 772 C C . SER A 1 97 ? 12.920 24.519 -15.037 1.00 34.88 97 SER A C 1
ATOM 774 O O . SER A 1 97 ? 12.909 23.734 -14.096 1.00 34.88 97 SER A O 1
ATOM 776 N N . GLY A 1 98 ? 11.939 25.405 -15.218 1.00 33.59 98 GLY A N 1
ATOM 777 C CA . GLY A 1 98 ? 10.771 25.569 -14.340 1.00 33.59 98 GLY A CA 1
ATOM 778 C C . GLY A 1 98 ? 9.684 24.491 -14.455 1.00 33.59 98 GLY A C 1
ATOM 779 O O . GLY A 1 98 ? 8.512 24.799 -14.249 1.00 33.59 98 GLY A O 1
ATOM 780 N N . LYS A 1 99 ? 10.023 23.248 -14.810 1.00 36.53 99 LYS A N 1
ATOM 781 C CA . LYS A 1 99 ? 9.095 22.109 -14.743 1.00 36.53 99 LYS A CA 1
ATOM 782 C C . LYS A 1 99 ? 9.809 20.918 -14.124 1.00 36.53 99 LYS A C 1
ATOM 784 O O . LYS A 1 99 ? 10.485 20.159 -14.808 1.00 36.53 99 LYS A O 1
ATOM 789 N N . THR A 1 100 ? 9.656 20.804 -12.813 1.00 35.34 100 THR A N 1
ATOM 790 C CA . THR A 1 100 ? 10.035 19.644 -12.011 1.00 35.34 100 THR A CA 1
ATOM 791 C C . THR A 1 100 ? 9.298 18.417 -12.535 1.00 35.34 100 THR A C 1
ATOM 793 O O . THR A 1 100 ? 8.092 18.278 -12.337 1.00 35.34 100 THR A O 1
ATOM 796 N N . THR A 1 101 ? 10.006 17.530 -13.228 1.00 41.41 101 THR A N 1
ATOM 797 C CA . THR A 1 101 ? 9.639 16.113 -13.265 1.00 41.41 101 THR A CA 1
ATOM 798 C C . THR A 1 101 ? 9.554 15.649 -11.811 1.00 41.41 101 THR A C 1
ATOM 800 O O . THR A 1 101 ? 10.565 15.732 -11.117 1.00 41.41 101 THR A O 1
ATOM 803 N N . GLN A 1 102 ? 8.363 15.266 -11.330 1.00 42.19 102 GLN A N 1
ATOM 804 C CA . GLN A 1 102 ? 8.233 14.582 -10.037 1.00 42.19 102 GLN A CA 1
ATOM 805 C C . GLN A 1 102 ? 9.183 13.381 -10.040 1.00 42.19 102 GLN A C 1
ATOM 807 O O . GLN A 1 102 ? 9.327 12.713 -11.067 1.00 42.19 102 GLN A O 1
ATOM 812 N N . ASP A 1 103 ? 9.865 13.161 -8.922 1.00 52.31 103 ASP A N 1
ATOM 813 C CA . ASP A 1 103 ? 10.829 12.077 -8.780 1.00 52.31 103 ASP A CA 1
ATOM 814 C C . ASP A 1 103 ? 10.140 10.741 -9.094 1.00 52.31 103 ASP A C 1
ATOM 816 O O . ASP A 1 103 ? 9.012 10.519 -8.659 1.00 52.31 103 ASP A O 1
ATOM 820 N N . SER A 1 104 ? 10.764 9.865 -9.891 1.00 58.03 104 SER A N 1
ATOM 821 C CA . SER A 1 104 ? 10.132 8.596 -10.294 1.00 58.03 104 SER A CA 1
ATOM 822 C C . SER A 1 104 ? 9.759 7.740 -9.086 1.00 58.03 104 SER A C 1
ATOM 824 O O . SER A 1 104 ? 8.723 7.080 -9.098 1.00 58.03 104 SER A O 1
ATOM 826 N N . ASP A 1 105 ? 10.569 7.815 -8.032 1.00 63.03 105 ASP A N 1
ATOM 827 C CA . ASP A 1 105 ? 10.349 7.084 -6.791 1.00 63.03 105 ASP A CA 1
ATOM 828 C C . ASP A 1 105 ? 9.242 7.755 -5.962 1.00 63.03 105 ASP A C 1
ATOM 830 O O . ASP A 1 105 ? 8.313 7.071 -5.541 1.00 63.03 105 ASP A O 1
ATOM 834 N N . ASP A 1 106 ? 9.230 9.091 -5.839 1.00 67.19 106 ASP A N 1
ATOM 835 C CA . ASP A 1 106 ? 8.128 9.827 -5.189 1.00 67.19 106 ASP A CA 1
ATOM 836 C C . ASP A 1 106 ? 6.789 9.589 -5.904 1.00 67.19 106 ASP A C 1
ATOM 838 O O . ASP A 1 106 ? 5.742 9.464 -5.267 1.00 67.19 106 ASP A O 1
ATOM 842 N N . GLY A 1 107 ? 6.818 9.486 -7.236 1.00 80.81 107 GLY A N 1
ATOM 843 C CA . GLY A 1 107 ? 5.658 9.149 -8.052 1.00 80.81 107 GLY A CA 1
ATOM 844 C C . GLY A 1 107 ? 5.149 7.733 -7.785 1.00 80.81 107 GLY A C 1
ATOM 845 O O . GLY A 1 107 ? 3.938 7.530 -7.709 1.00 80.81 107 GLY A O 1
ATOM 846 N N . LEU A 1 108 ? 6.052 6.767 -7.595 1.00 86.31 108 LEU A N 1
ATOM 847 C CA . LEU A 1 108 ? 5.686 5.397 -7.244 1.00 86.31 108 LEU A CA 1
ATOM 848 C C . LEU A 1 108 ? 5.088 5.321 -5.832 1.00 86.31 108 LEU A C 1
ATOM 850 O O . LEU A 1 108 ? 4.027 4.721 -5.666 1.00 86.31 108 LEU A O 1
ATOM 854 N N . TYR A 1 109 ? 5.694 5.990 -4.844 1.00 88.81 109 TYR A N 1
ATOM 855 C CA . TYR A 1 109 ? 5.136 6.101 -3.489 1.00 88.81 109 TYR A CA 1
ATOM 856 C C . TYR A 1 109 ? 3.740 6.723 -3.487 1.00 88.81 109 TYR A C 1
ATOM 858 O O . TYR A 1 109 ? 2.855 6.242 -2.777 1.00 88.81 109 TYR A O 1
ATOM 866 N N . GLN A 1 110 ? 3.524 7.759 -4.299 1.00 90.19 110 GLN A N 1
ATOM 867 C CA . GLN A 1 110 ? 2.217 8.393 -4.427 1.00 90.19 110 GLN A CA 1
ATOM 868 C C . GLN A 1 110 ? 1.180 7.437 -5.029 1.00 90.19 110 GLN A C 1
ATOM 870 O O . GLN A 1 110 ? 0.110 7.255 -4.452 1.00 90.19 110 GLN A O 1
ATOM 875 N N . VAL A 1 111 ? 1.497 6.781 -6.151 1.00 91.56 111 VAL A N 1
ATOM 876 C CA . VAL A 1 111 ? 0.577 5.828 -6.796 1.00 91.56 111 VAL A CA 1
ATOM 877 C C . VAL A 1 111 ? 0.254 4.649 -5.881 1.00 91.56 111 VAL A C 1
ATOM 879 O O . VAL A 1 111 ? -0.900 4.224 -5.822 1.00 91.56 111 VAL A O 1
ATOM 882 N N . PHE A 1 112 ? 1.245 4.154 -5.140 1.00 94.00 112 PHE A N 1
ATOM 883 C CA . PHE A 1 112 ? 1.071 3.101 -4.144 1.00 94.00 112 PHE A CA 1
ATOM 884 C C . PHE A 1 112 ? 0.138 3.525 -3.007 1.00 94.00 112 PHE A C 1
ATOM 886 O O . PHE A 1 112 ? -0.851 2.838 -2.740 1.00 94.00 112 PHE A O 1
ATOM 893 N N . GLY A 1 113 ? 0.408 4.673 -2.377 1.00 93.62 113 GLY A N 1
ATOM 894 C CA . GLY A 1 113 ? -0.415 5.193 -1.285 1.00 93.62 113 GLY A CA 1
ATOM 895 C C . GLY A 1 113 ? -1.854 5.464 -1.730 1.00 93.62 113 GLY A C 1
ATOM 896 O O . GLY A 1 113 ? -2.799 5.055 -1.056 1.00 93.62 113 GLY A O 1
ATOM 897 N N . ASP A 1 114 ? -2.036 6.063 -2.910 1.00 93.50 114 ASP A N 1
ATOM 898 C CA . ASP A 1 114 ? -3.361 6.326 -3.477 1.00 93.50 114 ASP A CA 1
ATOM 899 C C . ASP A 1 114 ? -4.122 5.024 -3.778 1.00 93.50 114 ASP A C 1
ATOM 901 O O . ASP A 1 114 ? -5.334 4.949 -3.564 1.00 93.50 114 ASP A O 1
ATOM 905 N N . ALA A 1 115 ? -3.440 3.988 -4.279 1.00 95.31 115 ALA A N 1
ATOM 906 C CA . ALA A 1 115 ? -4.048 2.684 -4.537 1.00 95.31 115 ALA A CA 1
ATOM 907 C C . ALA A 1 115 ? -4.474 1.985 -3.241 1.00 95.31 115 ALA A C 1
ATOM 909 O O . ALA A 1 115 ? -5.606 1.506 -3.149 1.00 95.31 115 ALA A O 1
ATOM 910 N N . CYS A 1 116 ? -3.617 1.996 -2.219 1.00 97.19 116 CYS A N 1
ATOM 911 C CA . CYS A 1 116 ? -3.937 1.438 -0.908 1.00 97.19 116 CYS A CA 1
ATOM 912 C C . CYS A 1 116 ? -5.083 2.192 -0.226 1.00 97.19 116 CYS A C 1
ATOM 914 O O . CYS A 1 116 ? -5.978 1.562 0.334 1.00 97.19 116 CYS A O 1
ATOM 916 N N . ALA A 1 117 ? -5.117 3.523 -0.324 1.00 95.88 117 ALA A N 1
ATOM 917 C CA . ALA A 1 117 ? -6.209 4.332 0.210 1.00 95.88 117 ALA A CA 1
ATOM 918 C C . ALA A 1 117 ? -7.546 4.019 -0.483 1.00 95.88 117 ALA A C 1
ATOM 920 O O . ALA A 1 117 ? -8.563 3.848 0.193 1.00 95.88 117 ALA A O 1
ATOM 921 N N . ARG A 1 118 ? -7.552 3.883 -1.820 1.00 96.19 118 ARG A N 1
ATOM 922 C CA . ARG A 1 118 ? -8.745 3.460 -2.577 1.00 96.19 118 ARG A CA 1
ATOM 923 C C . ARG A 1 118 ? -9.210 2.065 -2.173 1.00 96.19 118 ARG A C 1
ATOM 925 O O . ARG A 1 118 ? -10.407 1.856 -1.985 1.00 96.19 118 ARG A O 1
ATOM 932 N N . GLU A 1 119 ? -8.284 1.119 -2.048 1.00 97.19 119 GLU A N 1
ATOM 933 C CA . GLU A 1 119 ? -8.615 -0.255 -1.678 1.00 97.19 119 GLU A CA 1
ATOM 934 C C . GLU A 1 119 ? -9.132 -0.345 -0.238 1.00 97.19 119 GLU A C 1
ATOM 936 O O . GLU A 1 119 ? -10.122 -1.028 0.028 1.00 97.19 119 GLU A O 1
ATOM 941 N N . PHE A 1 120 ? -8.530 0.404 0.685 1.00 97.38 120 PHE A N 1
ATOM 942 C CA . PHE A 1 120 ? -9.007 0.512 2.059 1.00 97.38 120 PHE A CA 1
ATOM 943 C C . PHE A 1 120 ? -10.433 1.068 2.111 1.00 97.38 120 PHE A C 1
ATOM 945 O O . PHE A 1 120 ? -11.302 0.471 2.742 1.00 97.38 120 PHE A O 1
ATOM 952 N N . GLU A 1 121 ? -10.708 2.158 1.392 1.00 97.31 121 GLU A N 1
ATOM 953 C CA . GLU A 1 121 ? -12.045 2.752 1.313 1.00 97.31 121 GLU A CA 1
ATOM 954 C C . GLU A 1 121 ? -13.071 1.767 0.723 1.00 97.31 121 GLU A C 1
ATOM 956 O O . GLU A 1 121 ? -14.182 1.626 1.240 1.00 97.31 121 GLU A O 1
ATOM 961 N N . ARG A 1 122 ? -12.686 1.002 -0.308 1.00 97.06 122 ARG A N 1
ATOM 962 C CA . ARG A 1 122 ? -13.518 -0.078 -0.859 1.00 97.06 122 ARG A CA 1
ATOM 963 C C . ARG A 1 122 ? -13.848 -1.124 0.210 1.00 97.06 122 ARG A C 1
ATOM 965 O O . ARG A 1 122 ? -15.000 -1.544 0.311 1.00 97.06 122 ARG A O 1
ATOM 972 N N . LEU A 1 123 ? -12.871 -1.533 1.021 1.00 97.25 123 LEU A N 1
ATOM 973 C CA . LEU A 1 123 ? -13.067 -2.494 2.111 1.00 97.25 123 LEU A CA 1
ATOM 974 C C . LEU A 1 123 ? -13.976 -1.939 3.222 1.00 97.25 123 LEU A C 1
ATOM 976 O O . LEU A 1 123 ? -14.856 -2.668 3.688 1.00 97.25 123 LEU A O 1
ATOM 980 N N . VAL A 1 124 ? -13.827 -0.660 3.595 1.00 96.25 124 VAL A N 1
ATOM 981 C CA . VAL A 1 124 ? -14.717 0.030 4.553 1.00 96.25 124 VAL A CA 1
ATOM 982 C C . VAL A 1 124 ? -16.163 -0.045 4.068 1.00 96.25 124 VAL A C 1
ATOM 984 O O . VAL A 1 124 ? -17.054 -0.463 4.811 1.00 96.25 124 VAL A O 1
ATOM 987 N N . GLN A 1 125 ? -16.395 0.299 2.799 1.00 95.75 125 GLN A N 1
ATOM 988 C CA . GLN A 1 125 ? -17.726 0.286 2.193 1.00 95.75 125 GLN A CA 1
ATOM 989 C C . GLN A 1 125 ? -18.313 -1.127 2.110 1.00 95.75 125 GLN A C 1
ATOM 991 O O . GLN A 1 125 ? -19.491 -1.322 2.408 1.00 95.75 125 GLN A O 1
ATOM 996 N N . GLN A 1 126 ? -17.503 -2.129 1.757 1.00 94.94 126 GLN A N 1
ATOM 997 C CA . GLN A 1 126 ? -17.940 -3.527 1.677 1.00 94.94 126 GLN A CA 1
ATOM 998 C C . GLN A 1 126 ? -18.374 -4.107 3.018 1.00 94.94 126 GLN A C 1
ATOM 1000 O O . GLN A 1 126 ? -19.312 -4.901 3.067 1.00 94.94 126 GLN A O 1
ATOM 1005 N N . GLN A 1 127 ? -17.695 -3.717 4.093 1.00 92.88 127 GLN A N 1
ATOM 1006 C CA . GLN A 1 127 ? -18.027 -4.157 5.445 1.00 92.88 127 GLN A CA 1
ATOM 1007 C C . GLN A 1 127 ? -19.075 -3.259 6.116 1.00 92.88 127 GLN A C 1
ATOM 1009 O O . GLN A 1 127 ? -19.486 -3.556 7.236 1.00 92.88 127 GLN A O 1
ATOM 1014 N N . ALA A 1 128 ? -19.512 -2.183 5.445 1.00 92.31 128 ALA A N 1
ATOM 1015 C CA . ALA A 1 128 ? -20.340 -1.123 6.018 1.00 92.31 128 ALA A CA 1
ATOM 1016 C C . ALA A 1 128 ? -19.786 -0.629 7.370 1.00 92.31 128 ALA A C 1
ATOM 1018 O O . ALA A 1 128 ? -20.534 -0.416 8.326 1.00 92.31 128 ALA A O 1
ATOM 1019 N N . LEU A 1 129 ? -18.458 -0.505 7.454 1.00 93.56 129 LEU A N 1
ATOM 1020 C CA . LEU A 1 129 ? -17.764 -0.202 8.697 1.00 93.56 129 LEU A CA 1
ATOM 1021 C C . LEU A 1 129 ? -17.927 1.282 9.043 1.00 93.56 129 LEU A C 1
ATOM 1023 O O . LEU A 1 129 ? -17.659 2.161 8.226 1.00 93.56 129 LEU A O 1
ATOM 1027 N N . SER A 1 130 ? -18.342 1.559 10.274 1.00 93.50 130 SER A N 1
ATOM 1028 C CA . SER A 1 130 ? -18.466 2.910 10.822 1.00 93.50 130 SER A CA 1
ATOM 1029 C C . SER A 1 130 ? -17.623 3.054 12.081 1.00 93.50 130 SER A C 1
ATOM 1031 O O . SER A 1 130 ? -17.389 2.071 12.784 1.00 93.50 130 SER A O 1
ATOM 1033 N N . LEU A 1 131 ? -17.207 4.282 12.391 1.00 93.44 131 LEU A N 1
ATOM 1034 C CA . LEU A 1 131 ? -16.517 4.559 13.646 1.00 93.44 131 LEU A CA 1
ATOM 1035 C C . LEU A 1 131 ? -17.449 4.318 14.846 1.00 93.44 131 LEU A C 1
ATOM 1037 O O . LEU A 1 131 ? -18.575 4.827 14.840 1.00 93.44 131 LEU A O 1
ATOM 1041 N N . PRO A 1 132 ? -16.988 3.592 15.881 1.00 93.19 132 PRO A N 1
ATOM 1042 C CA . PRO A 1 132 ? -17.663 3.533 17.168 1.00 93.19 132 PRO A CA 1
ATOM 1043 C C . PRO A 1 132 ? -17.909 4.931 17.737 1.00 93.19 132 PRO A C 1
ATOM 1045 O O . PRO A 1 132 ? -17.032 5.795 17.687 1.00 93.19 132 PRO A O 1
ATOM 1048 N N . ALA A 1 133 ? -19.079 5.144 18.345 1.00 90.06 133 ALA A N 1
ATOM 1049 C CA . ALA A 1 133 ? -19.486 6.464 18.842 1.00 90.06 133 ALA A CA 1
ATOM 1050 C C . ALA A 1 133 ? -18.507 7.072 19.867 1.00 90.06 133 ALA A C 1
ATOM 1052 O O . ALA A 1 133 ? -18.409 8.292 19.989 1.00 90.06 133 ALA A O 1
ATOM 1053 N N . GLU A 1 134 ? -17.781 6.229 20.605 1.00 89.56 134 GLU A N 1
ATOM 1054 C CA . GLU A 1 134 ? -16.779 6.660 21.584 1.00 89.56 134 GLU A CA 1
ATOM 1055 C C . GLU A 1 134 ? -15.500 7.240 20.963 1.00 89.56 134 GLU A C 1
ATOM 1057 O O . GLU A 1 134 ? -14.801 7.992 21.640 1.00 89.56 134 GLU A O 1
ATOM 1062 N N . LEU A 1 135 ? -15.221 6.949 19.687 1.00 89.69 135 LEU A N 1
ATOM 1063 C CA . LEU A 1 135 ? -14.055 7.463 18.958 1.00 89.69 135 LEU A CA 1
ATOM 1064 C C . LEU A 1 135 ? -14.325 8.813 18.272 1.00 89.69 135 LEU A C 1
ATOM 1066 O O . LEU A 1 135 ? -13.395 9.449 17.787 1.00 89.69 135 LEU A O 1
ATOM 1070 N N . GLY A 1 136 ? -15.578 9.279 18.266 1.00 85.44 136 GLY A N 1
ATOM 1071 C CA . GLY A 1 136 ? -15.965 10.593 17.752 1.00 85.44 136 GLY A CA 1
ATOM 1072 C C . GLY A 1 136 ? -16.713 10.552 16.419 1.00 85.44 136 GLY A C 1
ATOM 1073 O O . GLY A 1 136 ? -17.438 9.608 16.114 1.00 85.44 136 GLY A O 1
ATOM 1074 N N . GLN A 1 137 ? -16.601 11.640 15.656 1.00 85.06 137 GLN A N 1
ATOM 1075 C CA . GLN A 1 137 ? -17.227 11.804 14.342 1.00 85.06 137 GLN A CA 1
ATOM 1076 C C . GLN A 1 137 ? -16.153 11.819 13.258 1.00 85.06 137 GLN A C 1
ATOM 1078 O O . GLN A 1 137 ? -15.077 12.362 13.477 1.00 85.06 137 GLN A O 1
ATOM 1083 N N . GLY A 1 138 ? -16.469 11.277 12.084 1.00 89.50 138 GLY A N 1
ATOM 1084 C CA . GLY A 1 138 ? -15.555 11.258 10.945 1.00 89.50 138 GLY A CA 1
ATOM 1085 C C . GLY A 1 138 ? -15.717 9.999 10.106 1.00 89.50 138 GLY A C 1
ATOM 1086 O O . GLY A 1 138 ? -16.638 9.204 10.317 1.00 89.50 138 GLY A O 1
ATOM 1087 N N . SER A 1 139 ? -14.811 9.827 9.147 1.00 94.12 139 SER A N 1
ATOM 1088 C CA . SER A 1 139 ? -14.703 8.586 8.378 1.00 94.12 139 SER A CA 1
ATOM 1089 C C . SER A 1 139 ? -13.682 7.640 9.008 1.00 94.12 139 SER A C 1
ATOM 1091 O O . SER A 1 139 ? -12.706 8.081 9.613 1.00 94.12 139 SER A O 1
ATOM 1093 N N . VAL A 1 140 ? -13.881 6.331 8.826 1.00 95.31 140 VAL A N 1
ATOM 1094 C CA . VAL A 1 140 ? -12.899 5.313 9.240 1.00 95.31 140 VAL A CA 1
ATOM 1095 C C . VAL A 1 140 ? -11.542 5.579 8.585 1.00 95.31 140 VAL A C 1
ATOM 1097 O O . VAL A 1 140 ? -10.513 5.503 9.247 1.00 95.31 140 VAL A O 1
ATOM 1100 N N . SER A 1 141 ? -11.547 5.954 7.305 1.00 94.44 141 SER A N 1
ATOM 1101 C CA . SER A 1 141 ? -10.345 6.279 6.539 1.00 94.44 141 SER A CA 1
ATOM 1102 C C . SER A 1 141 ? -9.573 7.447 7.145 1.00 94.44 141 SER A C 1
ATOM 1104 O O . SER A 1 141 ? -8.381 7.318 7.397 1.00 94.44 141 SER A O 1
ATOM 1106 N N . GLU A 1 142 ? -10.235 8.565 7.449 1.00 94.81 142 GLU A N 1
ATOM 1107 C CA . GLU A 1 142 ? -9.584 9.701 8.113 1.00 94.81 142 GLU A CA 1
ATOM 1108 C C . GLU A 1 142 ? -9.009 9.303 9.477 1.00 94.81 142 GLU A C 1
ATOM 1110 O O . GLU A 1 142 ? -7.855 9.616 9.768 1.00 94.81 142 GLU A O 1
ATOM 1115 N N . PHE A 1 143 ? -9.777 8.562 10.280 1.00 96.25 143 PHE A N 1
ATOM 1116 C CA . PHE A 1 143 ? -9.350 8.103 11.601 1.00 96.25 143 PHE A CA 1
ATOM 1117 C C . PHE A 1 143 ? -8.074 7.252 11.544 1.00 96.25 143 PHE A C 1
ATOM 1119 O O . PHE A 1 143 ? -7.153 7.470 12.333 1.00 96.25 143 PHE A O 1
ATOM 1126 N N . VAL A 1 144 ? -7.999 6.309 10.598 1.00 96.19 144 VAL A N 1
ATOM 1127 C CA . VAL A 1 144 ? -6.840 5.420 10.429 1.00 96.19 144 VAL A CA 1
ATOM 1128 C C . VAL A 1 144 ? -5.656 6.171 9.827 1.00 96.19 144 VAL A C 1
ATOM 1130 O O . VAL A 1 144 ? -4.592 6.203 10.439 1.00 96.19 144 VAL A O 1
ATOM 1133 N N . TRP A 1 145 ? -5.831 6.831 8.676 1.00 93.44 145 TRP A N 1
ATOM 1134 C CA . TRP A 1 145 ? -4.725 7.474 7.950 1.00 93.44 145 TRP A CA 1
ATOM 1135 C C . TRP A 1 145 ? -4.106 8.660 8.694 1.00 93.44 145 TRP A C 1
ATOM 1137 O O . TRP A 1 145 ? -2.956 9.006 8.431 1.00 93.44 145 TRP A O 1
ATOM 1147 N N . THR A 1 146 ? -4.837 9.272 9.633 1.00 93.12 146 THR A N 1
ATOM 1148 C CA . THR A 1 146 ? -4.316 10.350 10.492 1.00 93.12 146 THR A CA 1
ATOM 1149 C C . THR A 1 146 ? -3.968 9.896 11.914 1.00 93.12 146 THR A C 1
ATOM 1151 O O . THR A 1 146 ? -3.647 10.737 12.750 1.00 93.12 146 THR A O 1
ATOM 1154 N N . LEU A 1 147 ? -3.984 8.580 12.183 1.00 92.00 147 LEU A N 1
ATOM 1155 C CA . LEU A 1 147 ? -3.632 7.964 13.472 1.00 92.00 147 LEU A CA 1
ATOM 1156 C C . LEU A 1 147 ? -4.351 8.600 14.674 1.00 92.00 147 LEU A C 1
ATOM 1158 O O . LEU A 1 147 ? -3.731 8.974 15.666 1.00 92.00 147 LEU A O 1
ATOM 1162 N N . GLN A 1 148 ? -5.680 8.712 14.600 1.00 93.56 148 GLN A N 1
ATOM 1163 C CA . GLN A 1 148 ? -6.485 9.362 15.648 1.00 93.56 148 GLN A CA 1
ATOM 1164 C C . GLN A 1 148 ? -6.768 8.476 16.870 1.00 93.56 148 GLN A C 1
ATOM 1166 O O . GLN A 1 148 ? -7.380 8.936 17.835 1.00 93.56 148 GLN A O 1
ATOM 1171 N N . ALA A 1 149 ? -6.353 7.208 16.847 1.00 92.00 149 ALA A N 1
ATOM 1172 C CA . ALA A 1 149 ? -6.469 6.332 18.004 1.00 92.00 149 ALA A CA 1
ATOM 1173 C C . ALA A 1 149 ? -5.589 6.844 19.158 1.00 92.00 149 ALA A C 1
ATOM 1175 O O . ALA A 1 149 ? -4.428 7.187 18.964 1.00 92.00 149 ALA A O 1
ATOM 1176 N N . ASP A 1 150 ? -6.138 6.886 20.370 1.00 92.19 150 ASP A N 1
ATOM 1177 C CA . ASP A 1 150 ? -5.384 7.259 21.568 1.00 92.19 150 ASP A CA 1
ATOM 1178 C C . ASP A 1 150 ? -4.582 6.036 22.066 1.00 92.19 150 ASP A C 1
ATOM 1180 O O . ASP A 1 150 ? -5.203 5.042 22.462 1.00 92.19 150 ASP A O 1
ATOM 1184 N N . PRO A 1 151 ? -3.235 6.076 22.071 1.00 93.06 151 PRO A N 1
ATOM 1185 C CA . PRO A 1 151 ? -2.406 4.936 22.465 1.00 93.06 151 PRO A CA 1
ATOM 1186 C C . PRO A 1 151 ? -2.525 4.583 23.955 1.00 93.06 151 PRO A C 1
ATOM 1188 O O . PRO A 1 151 ? -2.298 3.433 24.328 1.00 93.06 151 PRO A O 1
ATOM 1191 N N . GLU A 1 152 ? -2.899 5.532 24.821 1.00 94.06 152 GLU A N 1
ATOM 1192 C CA . GLU A 1 152 ? -3.075 5.274 26.255 1.00 94.06 152 GLU A CA 1
ATOM 1193 C C . GLU A 1 152 ? -4.430 4.622 26.546 1.00 94.06 152 GLU A C 1
ATOM 1195 O O . GLU A 1 152 ? -4.551 3.792 27.451 1.00 94.06 152 GLU A O 1
ATOM 1200 N N . ARG A 1 153 ? -5.467 4.994 25.785 1.00 90.81 153 ARG A N 1
ATOM 1201 C CA . ARG A 1 153 ? -6.838 4.492 25.990 1.00 90.81 153 ARG A CA 1
ATOM 1202 C C . ARG A 1 153 ? -7.150 3.235 25.189 1.00 90.81 153 ARG A C 1
ATOM 1204 O O . ARG A 1 153 ? -7.898 2.383 25.670 1.00 90.81 153 ARG A O 1
ATOM 1211 N N . HIS A 1 154 ? -6.601 3.125 23.984 1.00 93.06 154 HIS A N 1
ATOM 1212 C CA . HIS A 1 154 ? -6.913 2.075 23.018 1.00 93.06 154 HIS A CA 1
ATOM 1213 C C . HIS A 1 154 ? -5.633 1.537 22.348 1.00 93.06 154 HIS A C 1
ATOM 1215 O O . HIS A 1 154 ? -5.495 1.648 21.129 1.00 93.06 154 HIS A O 1
ATOM 1221 N N . PRO A 1 155 ? -4.705 0.931 23.113 1.00 94.00 155 PRO A N 1
ATOM 1222 C CA . PRO A 1 155 ? -3.397 0.517 22.599 1.00 94.00 155 PRO A CA 1
ATOM 1223 C C . PRO A 1 155 ? -3.496 -0.458 21.418 1.00 94.00 155 PRO A C 1
ATOM 1225 O O . PRO A 1 155 ? -2.876 -0.229 20.390 1.00 94.00 155 PRO A O 1
ATOM 1228 N N . GLU A 1 156 ? -4.354 -1.480 21.500 1.00 95.19 156 GLU A N 1
ATOM 1229 C CA . GLU A 1 156 ? -4.526 -2.464 20.415 1.00 95.19 156 GLU A CA 1
ATOM 1230 C C . GLU A 1 156 ? -5.077 -1.838 19.121 1.00 95.19 156 GLU A C 1
ATOM 1232 O O . GLU A 1 156 ? -4.719 -2.240 18.016 1.00 95.19 156 GLU A O 1
ATOM 1237 N N . LEU A 1 157 ? -5.960 -0.839 19.246 1.00 96.00 157 LEU A N 1
ATOM 1238 C CA . LEU A 1 157 ? -6.483 -0.113 18.091 1.00 96.00 157 LEU A CA 1
ATOM 1239 C C . LEU A 1 157 ? -5.406 0.790 17.487 1.00 96.00 157 LEU A C 1
ATOM 1241 O O . LEU A 1 157 ? -5.280 0.852 16.267 1.00 96.00 157 LEU A O 1
ATOM 1245 N N . TYR A 1 158 ? -4.634 1.472 18.336 1.00 96.44 158 TYR A N 1
ATOM 1246 C CA . TYR A 1 158 ? -3.523 2.308 17.902 1.00 96.44 158 TYR A CA 1
ATOM 1247 C C . TYR A 1 158 ? -2.473 1.499 17.143 1.00 96.44 158 TYR A C 1
ATOM 1249 O O . TYR A 1 158 ? -2.136 1.873 16.025 1.00 96.44 158 TYR A O 1
ATOM 1257 N N . GLU A 1 159 ? -2.034 0.365 17.694 1.00 96.81 159 GLU A N 1
ATOM 1258 C CA . GLU A 1 159 ? -1.082 -0.545 17.043 1.00 96.81 159 GLU A CA 1
ATOM 1259 C C . GLU A 1 159 ? -1.599 -1.019 15.676 1.00 96.81 159 GLU A C 1
ATOM 1261 O O . GLU A 1 159 ? -0.857 -1.039 14.695 1.00 96.81 159 GLU A O 1
ATOM 1266 N N . CYS A 1 16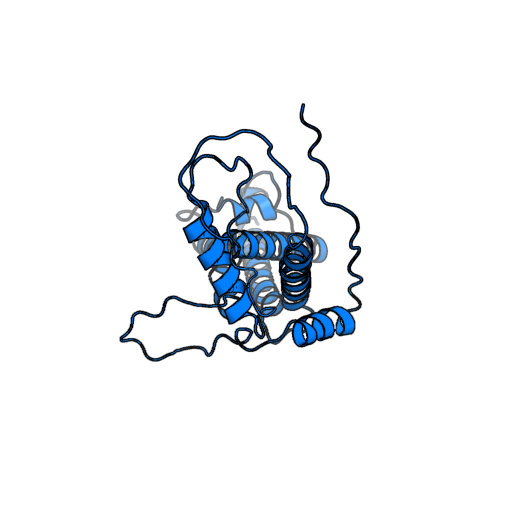0 ? -2.892 -1.344 15.572 1.00 96.56 160 CYS A N 1
ATOM 1267 C CA . CYS A 1 160 ? -3.491 -1.742 14.299 1.00 96.56 160 CYS A CA 1
ATOM 1268 C C . CYS A 1 160 ? -3.498 -0.591 13.275 1.00 96.56 160 CYS A C 1
ATOM 1270 O O . CYS A 1 160 ? -3.118 -0.793 12.120 1.00 96.56 160 CYS A O 1
ATOM 1272 N N . CYS A 1 161 ? -3.883 0.622 13.686 1.00 97.06 161 CYS A N 1
ATOM 1273 C CA . CYS A 1 161 ? -3.847 1.802 12.818 1.00 97.06 161 CYS A CA 1
ATOM 1274 C C . CYS A 1 161 ? -2.414 2.145 12.383 1.00 97.06 161 CYS A C 1
ATOM 1276 O O . CYS A 1 161 ? -2.180 2.391 11.201 1.00 97.06 161 CYS A O 1
ATOM 1278 N N . GLU A 1 162 ? -1.455 2.128 13.310 1.00 97.12 162 GLU A N 1
ATOM 1279 C CA . GLU A 1 162 ? -0.036 2.370 13.032 1.00 97.12 162 GLU A CA 1
ATOM 1280 C C . GLU A 1 162 ? 0.514 1.347 12.034 1.00 97.12 162 GLU A C 1
ATOM 1282 O O . GLU A 1 162 ? 1.178 1.728 11.067 1.00 97.12 162 GLU A O 1
ATOM 1287 N N . SER A 1 163 ? 0.188 0.063 12.207 1.00 97.38 163 SER A N 1
ATOM 1288 C CA . SER A 1 163 ? 0.588 -0.988 11.269 1.00 97.38 163 SER A CA 1
ATOM 1289 C C . SER A 1 163 ? 0.043 -0.724 9.862 1.00 97.38 163 SER A C 1
ATOM 1291 O O . SER A 1 163 ? 0.790 -0.768 8.886 1.00 97.38 163 SER A O 1
ATOM 1293 N N . ILE A 1 164 ? -1.238 -0.356 9.736 1.00 97.62 164 ILE A N 1
ATOM 1294 C CA . ILE A 1 164 ? -1.836 -0.031 8.433 1.00 97.62 164 ILE A CA 1
ATOM 1295 C C . ILE A 1 164 ? -1.129 1.169 7.785 1.00 97.62 164 ILE A C 1
ATOM 1297 O O . ILE A 1 164 ? -0.754 1.107 6.612 1.00 97.62 164 ILE A O 1
ATOM 1301 N N . VAL A 1 165 ? -0.920 2.254 8.536 1.00 96.44 165 VAL A N 1
ATOM 1302 C CA . VAL A 1 165 ? -0.299 3.483 8.016 1.00 96.44 165 VAL A CA 1
ATOM 1303 C C . VAL A 1 165 ? 1.158 3.257 7.622 1.00 96.44 165 VAL A C 1
ATOM 1305 O O . VAL A 1 165 ? 1.564 3.660 6.534 1.00 96.44 165 VAL A O 1
ATOM 1308 N N . SER A 1 166 ? 1.941 2.591 8.468 1.00 95.44 166 SER A N 1
ATOM 1309 C CA . SER A 1 166 ? 3.369 2.348 8.224 1.00 95.44 166 SER A CA 1
ATOM 1310 C C . SER A 1 166 ? 3.634 1.384 7.067 1.00 95.44 166 SER A C 1
ATOM 1312 O O . SER A 1 166 ? 4.660 1.499 6.400 1.00 95.44 166 SER A O 1
ATOM 1314 N N . ARG A 1 167 ? 2.713 0.453 6.795 1.00 96.69 167 ARG A N 1
ATOM 1315 C CA . ARG A 1 167 ? 2.860 -0.543 5.725 1.00 96.69 167 ARG A CA 1
ATOM 1316 C C . ARG A 1 167 ? 2.290 -0.078 4.392 1.00 96.69 167 ARG A C 1
ATOM 1318 O O . ARG A 1 167 ? 2.919 -0.292 3.360 1.00 96.69 167 ARG A O 1
ATOM 1325 N N . PHE A 1 168 ? 1.124 0.570 4.410 1.00 96.75 168 PHE A N 1
ATOM 1326 C CA . PHE A 1 168 ? 0.334 0.856 3.204 1.00 96.75 168 PHE A CA 1
ATOM 1327 C C . PHE A 1 168 ? 0.123 2.353 2.929 1.00 96.75 168 PHE A C 1
ATOM 1329 O O . PHE A 1 168 ? -0.478 2.712 1.918 1.00 96.75 168 PHE A O 1
ATOM 1336 N N . GLY A 1 169 ? 0.573 3.237 3.823 1.00 90.31 169 GLY A N 1
ATOM 1337 C CA . GLY A 1 169 ? 0.468 4.685 3.648 1.00 90.31 169 GLY A CA 1
ATOM 1338 C C . GLY A 1 169 ? 1.461 5.257 2.630 1.00 90.31 169 GLY A C 1
ATOM 1339 O O . GLY A 1 169 ? 2.216 4.541 1.968 1.00 90.31 169 GLY A O 1
ATOM 1340 N N . LEU A 1 170 ? 1.485 6.588 2.519 1.00 84.12 170 LEU A N 1
ATOM 1341 C CA . LEU A 1 170 ? 2.479 7.300 1.713 1.00 84.12 170 LEU A CA 1
ATOM 1342 C C . LEU A 1 170 ? 3.872 7.093 2.332 1.00 84.12 170 LEU A C 1
ATOM 1344 O O . LEU A 1 170 ? 4.133 7.580 3.430 1.00 84.12 170 LEU A O 1
ATOM 1348 N N . GLY A 1 171 ? 4.750 6.366 1.640 1.00 82.44 171 GLY A N 1
ATOM 1349 C CA . GLY A 1 171 ? 6.034 5.927 2.207 1.00 82.44 171 GLY A CA 1
ATOM 1350 C C . GLY A 1 171 ? 6.000 4.540 2.855 1.00 82.44 171 GLY A C 1
ATOM 1351 O O . GLY A 1 171 ? 6.956 4.178 3.535 1.00 82.44 171 GLY A O 1
ATOM 1352 N N . GLY A 1 172 ? 4.911 3.786 2.680 1.00 87.94 172 GLY A N 1
ATOM 1353 C CA . GLY A 1 172 ? 4.721 2.486 3.314 1.00 87.94 172 GLY A CA 1
ATOM 1354 C C . GLY A 1 172 ? 5.766 1.444 2.910 1.00 87.94 172 GLY A C 1
ATOM 1355 O O . GLY A 1 172 ? 6.242 1.439 1.776 1.00 87.94 172 GLY A O 1
ATOM 1356 N N . THR A 1 173 ? 6.115 0.549 3.835 1.00 90.62 173 THR A N 1
ATOM 1357 C CA . THR A 1 173 ? 7.168 -0.465 3.630 1.00 90.62 173 THR A CA 1
ATOM 1358 C C . THR A 1 173 ? 6.799 -1.541 2.607 1.00 90.62 173 THR A C 1
ATOM 1360 O O . THR A 1 173 ? 7.673 -2.108 1.961 1.00 90.62 173 THR A O 1
ATOM 1363 N N . GLU A 1 174 ? 5.510 -1.802 2.380 1.00 92.31 174 GLU A N 1
ATOM 1364 C CA . GLU A 1 174 ? 5.065 -2.861 1.458 1.00 92.31 174 GLU A CA 1
ATOM 1365 C C . GLU A 1 174 ? 5.263 -2.505 -0.027 1.00 92.31 174 GLU A C 1
ATOM 1367 O O . GLU A 1 174 ? 5.025 -3.326 -0.913 1.00 92.31 174 GLU A O 1
ATOM 1372 N N . ILE A 1 175 ? 5.734 -1.292 -0.323 1.00 90.38 175 ILE A N 1
ATOM 1373 C CA . ILE A 1 175 ? 6.134 -0.897 -1.675 1.00 90.38 175 ILE A CA 1
ATOM 1374 C C . ILE A 1 175 ? 7.497 -1.470 -2.084 1.00 90.38 175 ILE A C 1
ATOM 1376 O O . ILE A 1 175 ? 7.802 -1.514 -3.274 1.00 90.38 175 ILE A O 1
ATOM 1380 N N . GLU A 1 176 ? 8.319 -1.914 -1.125 1.00 87.81 176 GLU A N 1
ATOM 1381 C CA . GLU A 1 176 ? 9.698 -2.371 -1.350 1.00 87.81 176 GLU A CA 1
ATOM 1382 C C . GLU A 1 176 ? 9.868 -3.344 -2.535 1.00 87.81 176 GLU A C 1
ATOM 1384 O O . GLU A 1 176 ? 10.786 -3.130 -3.333 1.00 87.81 176 GLU A O 1
ATOM 1389 N N . PRO A 1 177 ? 8.987 -4.348 -2.753 1.00 88.25 177 PRO A N 1
ATOM 1390 C CA . PRO A 1 177 ? 9.111 -5.268 -3.888 1.00 88.25 177 PRO A CA 1
ATOM 1391 C C . PRO A 1 177 ? 9.011 -4.601 -5.267 1.00 88.25 177 PRO A C 1
ATOM 1393 O O . PRO A 1 177 ? 9.461 -5.175 -6.263 1.00 88.25 177 PRO A O 1
ATOM 1396 N N . TYR A 1 178 ? 8.396 -3.417 -5.334 1.00 88.19 178 TYR A N 1
ATOM 1397 C CA . TYR A 1 178 ? 8.138 -2.654 -6.555 1.00 88.19 178 TYR A CA 1
ATOM 1398 C C . TYR A 1 178 ? 9.259 -1.671 -6.900 1.00 88.19 178 TYR A C 1
ATOM 1400 O O . TYR A 1 178 ? 9.299 -1.164 -8.020 1.00 88.19 178 TYR A O 1
ATOM 1408 N N . LEU A 1 179 ? 10.186 -1.417 -5.974 1.00 84.12 179 LEU A N 1
ATOM 1409 C CA . LEU A 1 179 ? 11.302 -0.499 -6.180 1.00 84.12 179 LEU A CA 1
ATOM 1410 C C . LEU A 1 179 ? 12.376 -1.121 -7.090 1.00 84.12 179 LEU A C 1
ATOM 1412 O O . LEU A 1 179 ? 12.683 -2.312 -7.015 1.00 84.12 179 LEU A O 1
ATOM 1416 N N . SER A 1 180 ? 12.982 -0.305 -7.957 1.00 72.31 180 SER A N 1
ATOM 1417 C CA . SER A 1 180 ? 14.008 -0.770 -8.904 1.00 72.31 180 SER A CA 1
ATOM 1418 C C . SER A 1 180 ? 15.401 -0.921 -8.299 1.00 72.31 180 SER A C 1
ATOM 1420 O O . SER A 1 180 ? 16.217 -1.621 -8.888 1.00 72.31 180 SER A O 1
ATOM 1422 N N . GLU A 1 181 ? 15.688 -0.216 -7.196 1.00 67.38 181 GLU A N 1
ATOM 1423 C CA . GLU A 1 181 ? 16.900 -0.331 -6.379 1.00 67.38 181 GLU A CA 1
ATOM 1424 C C . GLU A 1 181 ? 16.582 0.037 -4.918 1.00 67.38 181 GLU A C 1
ATOM 1426 O O . GLU A 1 181 ? 16.335 1.195 -4.605 1.00 67.38 181 GLU A O 1
ATOM 1431 N N . ILE A 1 182 ? 16.662 -0.920 -3.993 1.00 51.44 182 ILE A N 1
ATOM 1432 C CA . ILE A 1 182 ? 17.063 -0.595 -2.621 1.00 51.44 182 ILE A CA 1
ATOM 1433 C C . ILE A 1 182 ? 18.556 -0.301 -2.728 1.00 51.44 182 ILE A C 1
ATOM 1435 O O . ILE A 1 182 ? 19.310 -1.151 -3.214 1.00 51.44 182 ILE A O 1
ATOM 1439 N N . ALA A 1 183 ? 18.992 0.891 -2.319 1.00 43.78 183 ALA A N 1
ATOM 1440 C CA . ALA A 1 183 ? 20.405 1.191 -2.133 1.00 43.78 183 ALA A CA 1
ATOM 1441 C C . ALA A 1 183 ? 20.951 0.272 -1.031 1.00 43.78 183 ALA A C 1
ATOM 1443 O O . ALA A 1 183 ? 21.033 0.653 0.132 1.00 43.78 183 ALA A O 1
ATOM 1444 N N . CYS A 1 184 ? 21.261 -0.972 -1.385 1.00 37.91 184 CYS A N 1
ATOM 1445 C CA . CYS A 1 184 ? 21.815 -1.943 -0.466 1.00 37.91 184 CYS A CA 1
ATOM 1446 C C . CYS A 1 184 ? 23.229 -1.450 -0.124 1.00 37.91 184 CYS A C 1
ATOM 1448 O O . CYS A 1 184 ? 24.049 -1.270 -1.039 1.00 37.91 184 CYS A O 1
ATOM 1450 N N . PRO A 1 185 ? 23.531 -1.152 1.153 1.00 40.50 185 PRO A N 1
ATOM 1451 C CA . PRO A 1 185 ? 24.896 -0.876 1.571 1.00 40.50 185 PRO A CA 1
ATOM 1452 C C . PRO A 1 185 ? 25.789 -2.016 1.076 1.00 40.50 185 PRO A C 1
ATOM 1454 O O . PRO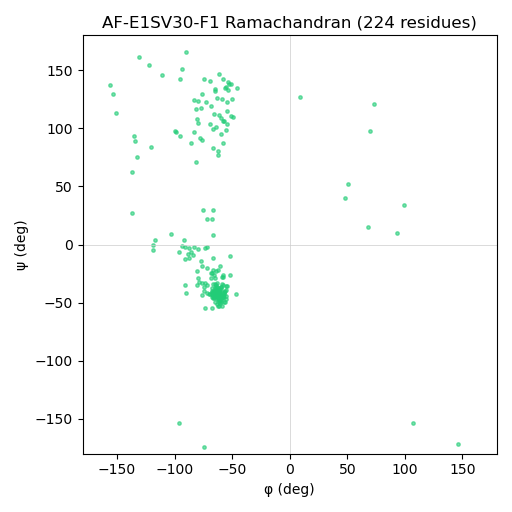 A 1 185 ? 25.395 -3.176 1.141 1.00 40.50 185 PRO A O 1
ATOM 1457 N N . LYS A 1 186 ? 26.983 -1.690 0.568 1.00 45.03 186 LYS A N 1
ATOM 1458 C CA . LYS A 1 186 ? 27.894 -2.613 -0.146 1.00 45.03 186 LYS A CA 1
ATOM 1459 C C . LYS A 1 186 ? 28.229 -3.934 0.573 1.00 45.03 186 LYS A C 1
ATOM 1461 O O . LYS A 1 186 ? 28.822 -4.803 -0.058 1.00 45.03 186 LYS A O 1
ATOM 1466 N N . ASP A 1 187 ? 27.862 -4.074 1.842 1.00 45.44 187 ASP A N 1
ATOM 1467 C CA . ASP A 1 187 ? 28.253 -5.165 2.728 1.00 45.44 187 ASP A CA 1
ATOM 1468 C C . ASP A 1 187 ? 27.075 -6.023 3.229 1.00 45.44 187 ASP A C 1
ATOM 1470 O O . ASP A 1 187 ? 27.299 -6.950 4.009 1.00 45.44 187 ASP A O 1
ATOM 1474 N N . GLU A 1 188 ? 25.838 -5.778 2.778 1.00 42.62 188 GLU A N 1
ATOM 1475 C CA . GLU A 1 188 ? 24.723 -6.695 3.043 1.00 42.62 188 GLU A CA 1
ATOM 1476 C C . GLU A 1 188 ? 24.519 -7.670 1.874 1.00 42.62 188 GLU A C 1
ATOM 1478 O O . GLU A 1 188 ? 24.702 -7.299 0.709 1.00 42.62 188 GLU A O 1
ATOM 1483 N N . PRO A 1 189 ? 24.175 -8.949 2.140 1.00 40.78 189 PRO A N 1
ATOM 1484 C CA . PRO A 1 189 ? 23.843 -9.869 1.063 1.00 40.78 189 PRO A CA 1
ATOM 1485 C C . PRO A 1 189 ? 22.671 -9.269 0.286 1.00 40.78 189 PRO A C 1
ATOM 1487 O O . PRO A 1 189 ? 21.796 -8.662 0.892 1.00 40.78 189 PRO A O 1
ATOM 1490 N N . ALA A 1 190 ? 22.662 -9.422 -1.038 1.00 45.62 190 ALA A N 1
ATOM 1491 C CA . ALA A 1 190 ? 21.586 -8.960 -1.910 1.00 45.62 190 ALA A CA 1
ATOM 1492 C C . ALA A 1 190 ? 20.266 -9.675 -1.554 1.00 45.62 190 ALA A C 1
ATOM 1494 O O . ALA A 1 190 ? 19.880 -10.653 -2.192 1.00 45.62 190 ALA A O 1
ATOM 1495 N N . TRP A 1 191 ? 19.622 -9.258 -0.469 1.00 39.19 191 TRP A N 1
ATOM 1496 C CA . TRP A 1 191 ? 18.374 -9.823 0.005 1.00 39.19 191 TRP A CA 1
ATOM 1497 C C . TRP A 1 191 ? 17.244 -9.164 -0.772 1.00 39.19 191 TRP A C 1
ATOM 1499 O O . TRP A 1 191 ? 17.123 -7.945 -0.813 1.00 39.19 191 TRP A O 1
ATOM 1509 N N . GLN A 1 192 ? 16.454 -10.037 -1.395 1.00 48.50 192 GLN A N 1
ATOM 1510 C CA . GLN A 1 192 ? 15.415 -9.779 -2.387 1.00 48.50 192 GLN A CA 1
ATOM 1511 C C . GLN A 1 192 ? 15.966 -9.308 -3.738 1.00 48.50 192 GLN A C 1
ATOM 1513 O O . GLN A 1 192 ? 16.245 -8.135 -3.977 1.00 48.50 192 GLN A O 1
ATOM 1518 N N . GLU A 1 193 ? 16.091 -10.261 -4.667 1.00 53.44 193 GLU A N 1
ATOM 1519 C CA . GLU A 1 193 ? 16.104 -9.947 -6.092 1.00 53.44 193 GLU A CA 1
ATOM 1520 C C . GLU A 1 193 ? 14.900 -9.038 -6.371 1.00 53.44 193 GLU A C 1
ATOM 1522 O O . GLU A 1 193 ? 13.760 -9.480 -6.255 1.00 53.44 193 GLU A O 1
ATOM 1527 N N . GLN A 1 194 ? 15.149 -7.761 -6.674 1.00 69.50 194 GLN A N 1
ATOM 1528 C CA . GLN A 1 194 ? 14.109 -6.801 -7.040 1.00 69.50 194 GLN A CA 1
ATOM 1529 C C . GLN A 1 194 ? 13.318 -7.381 -8.205 1.00 69.50 194 GLN A C 1
ATOM 1531 O O . GLN A 1 194 ? 13.796 -7.441 -9.343 1.00 69.50 194 GLN A O 1
ATOM 1536 N N . ARG A 1 195 ? 12.123 -7.874 -7.885 1.00 78.56 195 ARG A N 1
ATOM 1537 C CA . ARG A 1 195 ? 11.358 -8.815 -8.709 1.00 78.56 195 ARG A CA 1
ATOM 1538 C C . ARG A 1 195 ? 11.137 -8.299 -10.125 1.00 78.56 195 ARG A C 1
ATOM 1540 O O . ARG A 1 195 ? 11.233 -9.052 -11.092 1.00 78.56 195 ARG A O 1
ATOM 1547 N N . PHE A 1 196 ? 10.882 -7.000 -10.230 1.00 87.94 196 PHE A N 1
ATOM 1548 C CA . PHE A 1 196 ? 10.563 -6.327 -11.481 1.00 87.94 196 PHE A CA 1
ATOM 1549 C C . PHE A 1 196 ? 11.774 -5.672 -12.146 1.00 87.94 196 PHE A C 1
ATOM 1551 O O . PHE A 1 196 ? 11.661 -5.223 -13.279 1.00 87.94 196 PHE A O 1
ATOM 1558 N N . ALA A 1 197 ? 12.951 -5.640 -11.510 1.00 83.69 197 ALA A N 1
ATOM 1559 C CA . ALA A 1 197 ? 14.125 -4.932 -12.030 1.00 83.69 197 ALA A CA 1
ATOM 1560 C C . ALA A 1 197 ? 14.519 -5.380 -13.446 1.00 83.69 197 ALA A C 1
ATOM 1562 O O . ALA A 1 197 ? 14.944 -4.561 -14.256 1.00 83.69 197 ALA A O 1
ATOM 1563 N N . ARG A 1 198 ? 14.355 -6.674 -13.753 1.00 85.56 198 ARG A N 1
ATOM 1564 C CA . ARG A 1 198 ? 14.674 -7.267 -15.064 1.00 85.56 198 ARG A CA 1
ATOM 1565 C C . ARG A 1 198 ? 13.503 -7.280 -16.047 1.00 85.56 198 ARG A C 1
ATOM 1567 O O . ARG A 1 198 ? 13.684 -7.746 -17.167 1.00 85.56 198 ARG A O 1
ATOM 1574 N N . TRP A 1 199 ? 12.322 -6.821 -15.639 1.00 90.19 199 TRP A N 1
ATOM 1575 C CA . TRP A 1 199 ? 11.160 -6.785 -16.519 1.00 90.19 199 TRP A CA 1
ATOM 1576 C C . TRP A 1 199 ? 11.351 -5.744 -17.612 1.00 90.19 199 TRP A C 1
ATOM 1578 O O . TRP A 1 199 ? 11.870 -4.653 -17.379 1.00 90.19 199 TRP A O 1
ATOM 1588 N N . THR A 1 200 ? 10.916 -6.098 -18.810 1.00 90.50 200 THR A N 1
ATOM 1589 C CA . THR A 1 200 ? 10.875 -5.231 -19.983 1.00 90.50 200 THR A CA 1
ATOM 1590 C C . THR A 1 200 ? 9.536 -4.498 -20.052 1.00 90.50 200 THR A C 1
ATOM 1592 O O . THR A 1 200 ? 8.558 -4.905 -19.422 1.00 90.50 200 THR A O 1
ATOM 1595 N N . LEU A 1 201 ? 9.438 -3.456 -20.884 1.00 87.94 201 LEU A N 1
ATOM 1596 C CA . LEU A 1 201 ? 8.156 -2.795 -21.155 1.00 87.94 201 LEU A CA 1
ATOM 1597 C C . LEU A 1 201 ? 7.074 -3.787 -21.632 1.00 87.94 201 LEU A C 1
ATOM 1599 O O . LEU A 1 201 ? 5.910 -3.657 -21.255 1.00 87.94 201 LEU A O 1
ATOM 1603 N N . ALA A 1 202 ? 7.456 -4.804 -22.412 1.00 88.44 202 ALA A N 1
ATOM 1604 C CA . ALA A 1 202 ? 6.538 -5.833 -22.897 1.00 88.44 202 ALA A CA 1
ATOM 1605 C C . ALA A 1 202 ? 5.962 -6.697 -21.759 1.00 88.44 202 ALA A C 1
ATOM 1607 O O . ALA A 1 202 ? 4.798 -7.092 -21.824 1.00 88.44 202 ALA A O 1
ATOM 1608 N N . ASP A 1 203 ? 6.737 -6.952 -20.701 1.00 92.44 203 ASP A N 1
ATOM 1609 C CA . ASP A 1 203 ? 6.264 -7.697 -19.529 1.00 92.44 203 ASP A CA 1
ATOM 1610 C C . ASP A 1 203 ? 5.179 -6.908 -18.780 1.00 92.44 203 ASP A C 1
ATOM 1612 O O . ASP A 1 203 ? 4.120 -7.452 -18.467 1.00 92.44 203 ASP A O 1
ATOM 1616 N N . PHE A 1 204 ? 5.375 -5.598 -18.585 1.00 90.94 204 PHE A N 1
ATOM 1617 C CA . PHE A 1 204 ? 4.351 -4.733 -17.984 1.00 90.94 204 PHE A CA 1
ATOM 1618 C C . PHE A 1 204 ? 3.102 -4.613 -18.859 1.00 90.94 204 PHE A C 1
ATOM 1620 O O . PHE A 1 204 ? 1.981 -4.696 -18.356 1.00 90.94 204 PHE A O 1
ATOM 1627 N N . GLN A 1 205 ? 3.272 -4.464 -20.177 1.00 88.81 205 GLN A N 1
ATOM 1628 C CA . GLN A 1 205 ? 2.154 -4.436 -21.125 1.00 88.81 205 GLN A CA 1
ATOM 1629 C C . GLN A 1 205 ? 1.334 -5.724 -21.077 1.00 88.81 205 GLN A C 1
ATOM 1631 O O . GLN A 1 205 ? 0.106 -5.668 -21.147 1.00 88.81 205 GLN A O 1
ATOM 1636 N N . LYS A 1 206 ? 1.997 -6.873 -20.915 1.00 90.56 206 LYS A N 1
ATOM 1637 C CA . LYS A 1 206 ? 1.322 -8.155 -20.735 1.00 90.56 206 LYS A CA 1
ATOM 1638 C C . LYS A 1 206 ? 0.481 -8.169 -19.458 1.00 90.56 206 LYS A C 1
ATOM 1640 O O . LYS A 1 206 ? -0.687 -8.530 -19.532 1.00 90.56 206 LYS A O 1
ATOM 1645 N N . VAL A 1 207 ? 1.019 -7.707 -18.326 1.00 89.56 207 VAL A N 1
ATOM 1646 C CA . VAL A 1 207 ? 0.249 -7.598 -17.070 1.00 89.56 207 VAL A CA 1
ATOM 1647 C C . VAL A 1 207 ? -0.981 -6.704 -17.239 1.00 89.56 207 VAL A C 1
ATOM 1649 O O . VAL A 1 207 ? -2.079 -7.087 -16.830 1.00 89.56 207 VAL A O 1
ATOM 1652 N N . ALA A 1 208 ? -0.835 -5.539 -17.874 1.00 85.75 208 ALA A N 1
ATOM 1653 C CA . ALA A 1 208 ? -1.956 -4.631 -18.117 1.00 85.75 208 ALA A CA 1
ATOM 1654 C C . ALA A 1 208 ? -3.032 -5.259 -19.029 1.00 85.75 208 ALA A C 1
ATOM 1656 O O . ALA A 1 208 ? -4.228 -5.139 -18.751 1.00 85.75 208 ALA A O 1
ATOM 1657 N N . ALA A 1 209 ? -2.613 -5.973 -20.080 1.00 82.88 209 ALA A N 1
ATOM 1658 C CA . ALA A 1 209 ? -3.511 -6.662 -21.004 1.00 82.88 209 ALA A CA 1
ATOM 1659 C C . ALA A 1 209 ? -4.266 -7.822 -20.334 1.00 82.88 209 ALA A C 1
ATOM 1661 O O . ALA A 1 209 ? -5.488 -7.910 -20.470 1.00 82.88 209 ALA A O 1
ATOM 1662 N N . ASP A 1 210 ? -3.565 -8.659 -19.565 1.00 82.31 210 ASP A N 1
ATOM 1663 C CA . ASP A 1 210 ? -4.148 -9.793 -18.831 1.00 82.31 210 ASP A CA 1
ATOM 1664 C C . ASP A 1 210 ? -5.152 -9.325 -17.759 1.00 82.31 210 ASP A C 1
ATOM 1666 O O . ASP A 1 210 ? -6.070 -10.051 -17.381 1.00 82.31 210 ASP A O 1
ATOM 1670 N N . SER A 1 211 ? -5.018 -8.075 -17.316 1.00 72.62 211 SER A N 1
ATOM 1671 C CA . SER A 1 211 ? -5.889 -7.425 -16.334 1.00 72.62 211 SER A CA 1
ATOM 1672 C C . SER A 1 211 ? -7.143 -6.777 -16.930 1.00 72.62 211 SER A C 1
ATOM 1674 O O . SER A 1 211 ? -7.985 -6.274 -16.187 1.00 72.62 211 SER A O 1
ATOM 1676 N N . GLY A 1 212 ? -7.271 -6.735 -18.262 1.00 63.34 212 GLY A N 1
ATOM 1677 C CA . GLY A 1 212 ? -8.353 -6.019 -18.945 1.00 63.34 212 GLY A CA 1
ATOM 1678 C C . GLY A 1 212 ? -8.278 -4.493 -18.800 1.00 63.34 212 GLY A C 1
ATOM 1679 O O . GLY A 1 212 ? -9.260 -3.802 -19.074 1.00 63.34 212 GLY A O 1
ATOM 1680 N N . ALA A 1 213 ? -7.134 -3.952 -18.370 1.00 57.31 213 ALA A N 1
ATOM 1681 C CA . ALA A 1 213 ? -6.948 -2.523 -18.184 1.00 57.31 213 ALA A CA 1
ATOM 1682 C C . ALA A 1 213 ? -6.654 -1.842 -19.530 1.00 57.31 213 ALA A C 1
ATOM 1684 O O . ALA A 1 213 ? -5.576 -1.982 -20.106 1.00 57.31 213 ALA A O 1
ATOM 1685 N N . THR A 1 214 ? -7.613 -1.078 -20.049 1.00 49.16 214 THR A N 1
ATOM 1686 C CA . THR A 1 214 ? -7.388 -0.207 -21.210 1.00 49.16 214 THR A CA 1
ATOM 1687 C C . THR A 1 214 ? -6.636 1.052 -20.783 1.00 49.16 214 THR A C 1
ATOM 1689 O O . THR A 1 214 ? -7.161 1.854 -20.014 1.00 49.16 214 THR A O 1
ATOM 1692 N N . LEU A 1 215 ? -5.426 1.257 -21.314 1.00 48.53 215 LEU A N 1
ATOM 1693 C CA . LEU A 1 215 ? -4.732 2.547 -21.257 1.00 48.53 215 LEU A CA 1
ATOM 1694 C C . LEU A 1 215 ? -5.541 3.586 -22.049 1.00 48.53 215 LEU A C 1
ATOM 1696 O O . LEU A 1 215 ? -5.465 3.632 -23.277 1.00 48.53 215 LEU A O 1
ATOM 1700 N N . ASP A 1 216 ? -6.302 4.441 -21.365 1.00 41.38 216 ASP A N 1
ATOM 1701 C CA . ASP A 1 216 ? -6.823 5.656 -21.990 1.00 41.38 216 ASP A CA 1
ATOM 1702 C C . ASP A 1 216 ? -5.683 6.685 -22.030 1.00 41.38 216 ASP A C 1
ATOM 1704 O O . ASP A 1 216 ? -5.433 7.420 -21.079 1.00 41.38 216 ASP A O 1
ATOM 1708 N N . LEU A 1 217 ? -4.923 6.702 -23.130 1.00 40.53 217 LEU A N 1
ATOM 1709 C CA . LEU A 1 217 ? -3.788 7.612 -23.369 1.00 40.53 217 LEU A CA 1
ATOM 1710 C C . LEU A 1 217 ? -4.214 9.091 -23.543 1.00 40.53 217 LEU A C 1
ATOM 1712 O O . LEU A 1 217 ? -3.509 9.892 -24.162 1.00 40.53 217 LEU A O 1
ATOM 1716 N N . ARG A 1 218 ? -5.386 9.488 -23.037 1.00 33.47 218 ARG A N 1
ATOM 1717 C CA . ARG A 1 218 ? -5.946 10.826 -23.225 1.00 33.47 218 ARG A CA 1
ATOM 1718 C C . ARG A 1 218 ? -5.622 11.755 -22.059 1.00 33.47 218 ARG A C 1
ATOM 1720 O O . ARG A 1 218 ? -6.389 11.908 -21.123 1.00 33.47 218 ARG A O 1
ATOM 1727 N N . THR A 1 219 ? -4.514 12.464 -22.276 1.00 32.78 219 THR A N 1
ATOM 1728 C CA . THR A 1 219 ? -4.260 13.864 -21.893 1.00 32.78 219 THR A CA 1
ATOM 1729 C C . THR A 1 219 ? -4.019 14.129 -20.397 1.00 32.78 219 THR A C 1
ATOM 1731 O O . THR A 1 219 ? -4.919 13.939 -19.586 1.00 32.78 219 THR A O 1
ATOM 1734 N N . PRO A 1 220 ? -2.851 14.685 -20.007 1.00 33.47 220 PRO A N 1
ATOM 1735 C CA . PRO A 1 220 ? -2.692 15.205 -18.657 1.00 33.47 220 PRO A CA 1
ATOM 1736 C C . PRO A 1 220 ? -3.680 16.357 -18.476 1.00 33.47 220 PRO A C 1
ATOM 1738 O O . PRO A 1 220 ? -3.714 17.291 -19.285 1.00 33.47 220 PRO A O 1
ATOM 1741 N N . ALA A 1 221 ? -4.503 16.265 -17.432 1.00 30.41 221 ALA A N 1
ATOM 1742 C CA . ALA A 1 221 ? -5.395 17.329 -17.019 1.00 30.41 221 ALA A CA 1
ATOM 1743 C C . ALA A 1 221 ? -4.580 18.620 -16.887 1.00 30.41 221 ALA A C 1
ATOM 1745 O O . ALA A 1 221 ? -3.714 18.754 -16.024 1.00 30.41 221 ALA A O 1
ATOM 1746 N N . ALA A 1 222 ? -4.833 19.562 -17.794 1.00 30.41 222 ALA A N 1
ATOM 1747 C CA . ALA A 1 222 ? -4.361 20.919 -17.646 1.00 30.41 222 ALA A CA 1
ATOM 1748 C C . ALA A 1 222 ? -4.958 21.455 -16.344 1.00 30.41 222 ALA A C 1
ATOM 1750 O O . ALA A 1 222 ? -6.165 21.690 -16.263 1.00 30.41 222 ALA A O 1
ATOM 1751 N N . SER A 1 223 ? -4.115 21.625 -15.329 1.00 33.59 223 SER A N 1
ATOM 1752 C CA . SER A 1 223 ? -4.433 22.391 -14.135 1.00 33.59 223 SER A CA 1
ATOM 1753 C C . SER A 1 223 ? -4.856 23.790 -14.579 1.00 33.59 223 SER A C 1
ATOM 1755 O O . SER A 1 223 ? -4.023 24.638 -14.899 1.00 33.59 223 SER A O 1
ATOM 1757 N N . GLN A 1 224 ? -6.166 24.025 -14.658 1.00 30.94 224 GLN A N 1
ATOM 1758 C CA . GLN A 1 224 ? -6.706 25.370 -14.741 1.00 30.94 224 GLN A CA 1
ATOM 1759 C C . GLN A 1 224 ? -6.459 26.028 -13.388 1.00 30.94 224 GLN A C 1
ATOM 1761 O O . GLN A 1 224 ? -7.110 25.720 -12.393 1.00 30.94 224 GLN A O 1
ATOM 1766 N N . GLN A 1 225 ? -5.460 26.904 -13.381 1.00 35.06 225 GLN A N 1
ATOM 1767 C CA . GLN A 1 225 ? -5.203 27.864 -12.324 1.00 35.06 225 GLN A CA 1
ATOM 1768 C C . GLN A 1 225 ? -6.472 28.687 -12.055 1.00 35.06 225 GLN A C 1
ATOM 1770 O O . GLN A 1 225 ? -7.101 29.199 -12.986 1.00 35.06 225 GLN A O 1
ATOM 1775 N N . ARG A 1 226 ? -6.811 28.834 -10.777 1.00 31.03 226 ARG A N 1
ATOM 1776 C CA . ARG A 1 226 ? -7.486 30.016 -10.245 1.00 31.03 226 ARG A CA 1
ATOM 1777 C C . ARG A 1 226 ? -6.580 30.637 -9.201 1.00 31.03 226 ARG A C 1
ATOM 1779 O O . ARG A 1 226 ? -5.944 29.850 -8.468 1.00 31.03 226 ARG A O 1
#

Solvent-accessible surface area (backbone atoms only — not comparable to full-atom values): 13750 Å² total; per-residue (Å²): 120,67,69,62,52,49,56,50,51,43,52,51,50,54,53,48,46,57,49,50,53,52,30,54,30,85,84,30,78,90,22,46,53,40,63,48,25,48,49,51,51,50,61,59,53,58,52,69,67,63,81,71,75,87,74,85,72,91,69,96,79,86,87,79,84,73,74,78,65,74,74,92,58,80,59,71,22,42,29,47,40,51,51,50,55,54,52,50,52,70,66,56,76,51,99,79,67,94,68,80,74,74,51,72,63,61,50,49,35,48,54,49,17,53,50,41,51,52,52,48,51,52,50,35,61,74,67,68,60,72,63,50,76,90,83,53,85,78,52,54,65,58,40,37,74,67,57,66,52,48,59,90,85,36,45,73,48,24,54,50,28,49,50,44,36,54,34,45,27,77,74,18,60,65,50,59,64,76,41,60,70,77,88,69,61,96,86,58,77,87,75,71,77,45,74,52,22,76,36,32,74,67,55,33,52,48,51,23,56,79,61,70,56,78,83,78,87,74,70,84,81,76,80,78,82,129

Organism: Ferrimonas balearica (strain DSM 9799 / CCM 4581 / KCTC 23876 / PAT) (NCBI:txid550540)

Foldseek 3Di:
DLVVLVVVLLVLLLVLLVVLLLQLPPPNLQHCLQLLLLLLLVLLVVVVVVVDDPPPPPDDDDDDPPPPDPPPDRQFAPLSSLVVQVVVVVVPPPPPDPDDPDRPVLVLLVSQQVRSLVSSVVSCVVVVPDDRPVLPDDHPSCCLLVLSDDCVVCVSSSVSSCSSCCQRHRVHPSCQLSDLDDPPPPPDDPPDPSNRNGPGSVNSVVSNVVNVNDPPVDDDPDPPDD

Mean predicted aligned error: 12.44 Å

Secondary structure (DSSP, 8-state):
-HHHHHHHHHHHHHHHHHHHHHHH-TT-TTSTHHHHHHHHHHHHHHHHTTTT-------------------SS--SSHHHHHHHHHHHHHHH-STT-------HHHHHHHHHHHHHHHHHHHHHHHTT----GGG-SS-HHHHHHTT-S-TTT-HHHHHHHHHHHHHHSTT-GGGGGG-S-----TTS---S--TTTT--HHHHHHHHHHTT--------------